Protein AF-A0A7K0SHH9-F1 (afdb_monomer_lite)

Sequence (206 aa):
MVDQPRGNNSPEESSADLGLTAPSGLIGRIKEALPEGTFAVGAGLIVAAITAYLFVIVTLNALSAKEKSGFSAFWALVFVAGVGFFLPIEQEVSRAIAARRAQGLGAGPLVKRAAGLAFGLLVLLLVTITSVELLGNHIISDEFFHGNQGLVWALELSLVGFFCMHLTRGVLSGNGRFRPYGEMMGAEGVFRLAGAIVLAVIGVKV

Secondary structure (DSSP, 8-state):
--PPPP-----------------SSHHHHHHHHSPTTHHHHHHHHHHHHHHHHHHHHHHHHHS-HHHHHHHHHHHHHHHHHHHHHHHHHHHHHHHHHHHHHHTT---HHHHHHHHHHHHHHHHHHHHHHHHHHHHTTTHHHHHHHTT-HHHHHHHHHHHHHHHHHHHHHHHHHHTT-HHHHHHHHHHHHHHHHHHHHHHHHHT---

pLDDT: mean 89.31, std 14.97, range [43.28, 98.75]

Radius of gyration: 27.86 Å; chains: 1; bounding box: 64×62×99 Å

Foldseek 3Di:
DDDDDDDDDDPPPPPPPPPPPPQDDPVRVVVVVDDPLPVLQVLLVVLLVVLVVLLLVLQVVLDDPLQNQLVVLLVVLLCCLLCVLQQVLLVVLLVVLLVCVVVVHDCVVVLVVSLVVLVVVLVVVLCVLVCCCPVVVNCCCVVRVVNPCVSSVVSSVSNVVSSVLSSVNSNCNSNVNSNVNSVSSNVVSVVSSVVSVVCSVVSPPD

Structure (mmCIF, N/CA/C/O backbone):
data_AF-A0A7K0SHH9-F1
#
_entry.id   AF-A0A7K0SHH9-F1
#
loop_
_atom_site.group_PDB
_atom_site.id
_atom_site.type_symbol
_atom_site.label_atom_id
_atom_site.label_alt_id
_atom_site.label_comp_id
_atom_site.label_asym_id
_atom_site.label_entity_id
_atom_site.label_seq_id
_atom_site.pdbx_PDB_ins_code
_atom_site.Cartn_x
_atom_site.Cartn_y
_atom_site.Cartn_z
_atom_site.occupancy
_atom_site.B_iso_or_equiv
_atom_site.auth_seq_id
_atom_site.auth_comp_id
_atom_site.auth_asym_id
_atom_site.auth_atom_id
_atom_site.pdbx_PDB_model_num
ATOM 1 N N . MET A 1 1 ? -44.098 -42.136 74.449 1.00 51.03 1 MET A N 1
ATOM 2 C CA . MET A 1 1 ? -43.921 -43.187 73.430 1.00 51.03 1 MET A CA 1
ATOM 3 C C . MET A 1 1 ? -44.697 -42.749 72.197 1.00 51.03 1 MET A C 1
ATOM 5 O O . MET A 1 1 ? -45.890 -42.991 72.118 1.00 51.03 1 MET A O 1
ATOM 9 N N . VAL A 1 2 ? -44.044 -41.976 71.328 1.00 51.00 2 VAL A N 1
ATOM 10 C CA . VAL A 1 2 ? -44.529 -41.597 69.992 1.00 51.00 2 VAL A CA 1
ATOM 11 C C . VAL A 1 2 ? -43.301 -41.674 69.091 1.00 51.00 2 VAL A C 1
ATOM 13 O O . VAL A 1 2 ? -42.279 -41.057 69.389 1.00 51.00 2 VAL A O 1
ATOM 16 N N . ASP A 1 3 ? -43.397 -42.533 68.089 1.00 51.84 3 ASP A N 1
ATOM 17 C CA . ASP A 1 3 ? -42.345 -42.967 67.175 1.00 51.84 3 ASP A CA 1
ATOM 18 C C . ASP A 1 3 ? -42.221 -41.963 66.011 1.00 51.84 3 ASP A C 1
ATOM 20 O O . ASP A 1 3 ? -43.238 -41.535 65.463 1.00 51.84 3 ASP A O 1
ATOM 24 N N . GLN A 1 4 ? -41.003 -41.546 65.649 1.00 52.16 4 GLN A N 1
ATOM 25 C CA . GLN A 1 4 ? -40.748 -40.714 64.461 1.00 52.16 4 GLN A CA 1
ATOM 26 C C . GLN A 1 4 ? -40.178 -41.590 63.337 1.00 52.16 4 GLN A C 1
ATOM 28 O O . GLN A 1 4 ? -39.151 -42.237 63.557 1.00 52.16 4 GLN A O 1
ATOM 33 N N . PRO A 1 5 ? -40.729 -41.561 62.108 1.00 57.06 5 PRO A N 1
ATOM 34 C CA . PRO A 1 5 ? -40.111 -42.259 60.996 1.00 57.06 5 PRO A CA 1
ATOM 35 C C . PRO A 1 5 ? -38.937 -41.446 60.436 1.00 57.06 5 PRO A C 1
ATOM 37 O O . PRO A 1 5 ? -39.094 -40.330 59.942 1.00 57.06 5 PRO A O 1
ATOM 40 N N . ARG A 1 6 ? -37.742 -42.044 60.490 1.00 57.94 6 ARG A N 1
ATOM 41 C CA . ARG A 1 6 ? -36.573 -41.632 59.704 1.00 57.94 6 ARG A CA 1
ATOM 42 C C . ARG A 1 6 ? -36.748 -42.142 58.274 1.00 57.94 6 ARG A C 1
ATOM 44 O O . ARG A 1 6 ? -36.781 -43.350 58.065 1.00 57.94 6 ARG A O 1
ATOM 51 N N . GLY A 1 7 ? -36.830 -41.234 57.305 1.00 48.97 7 GLY A N 1
ATOM 52 C CA . GLY A 1 7 ? -37.017 -41.575 55.895 1.00 48.97 7 GLY A CA 1
ATOM 53 C C . GLY A 1 7 ? -36.274 -40.634 54.953 1.00 48.97 7 GLY A C 1
ATOM 54 O O . GLY A 1 7 ? -36.846 -39.669 54.476 1.00 48.97 7 GLY A O 1
ATOM 55 N N . ASN A 1 8 ? -35.007 -40.971 54.712 1.00 48.19 8 ASN A N 1
ATOM 56 C CA . ASN A 1 8 ? -34.264 -40.818 53.459 1.00 48.19 8 ASN A CA 1
ATOM 57 C C . ASN A 1 8 ? -34.226 -39.437 52.760 1.00 48.19 8 ASN A C 1
ATOM 59 O O . ASN A 1 8 ? -34.938 -39.203 51.789 1.00 48.19 8 ASN A O 1
ATOM 63 N N . ASN A 1 9 ? -33.277 -38.585 53.161 1.00 48.84 9 ASN A N 1
ATOM 64 C CA . ASN A 1 9 ? -32.774 -37.503 52.310 1.00 48.84 9 ASN A CA 1
ATOM 65 C C . ASN A 1 9 ? -31.606 -38.039 51.467 1.00 48.84 9 ASN A C 1
ATOM 67 O O . ASN A 1 9 ? -30.444 -37.824 51.812 1.00 48.84 9 ASN A O 1
ATOM 71 N N . SER A 1 10 ? -31.892 -38.761 50.386 1.00 54.56 10 SER A N 1
ATOM 72 C CA . SER A 1 10 ? -30.917 -38.886 49.301 1.00 54.56 10 SER A CA 1
ATOM 73 C C . SER A 1 10 ? -30.903 -37.555 48.546 1.00 54.56 10 SER A C 1
ATOM 75 O O . SER A 1 10 ? -31.971 -37.136 48.095 1.00 54.56 10 SER A O 1
ATOM 77 N N . PRO A 1 11 ? -29.760 -36.865 48.399 1.00 46.66 11 P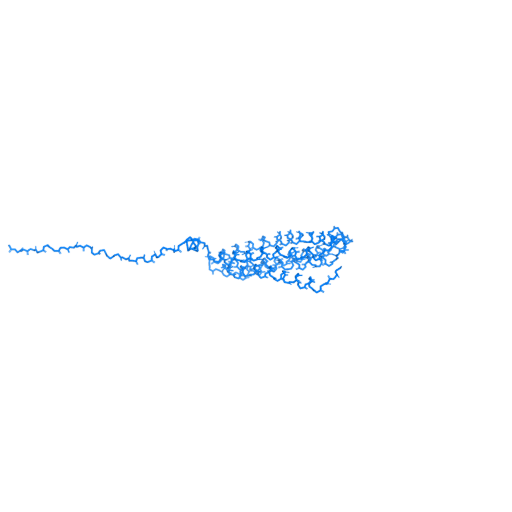RO A N 1
ATOM 78 C CA . PRO A 1 11 ? -29.678 -35.764 47.457 1.00 46.66 11 PRO A CA 1
ATOM 79 C C . PRO A 1 11 ? -29.898 -36.367 46.071 1.00 46.66 11 PRO A C 1
ATOM 81 O O . PRO A 1 11 ? -29.065 -37.135 45.593 1.00 46.66 11 PRO A O 1
ATOM 84 N N . GLU A 1 12 ? -31.036 -36.074 45.446 1.00 52.56 12 GLU A N 1
ATOM 85 C CA . GLU A 1 12 ? -31.129 -36.168 43.997 1.00 52.56 12 GLU A CA 1
ATOM 86 C C . GLU A 1 12 ? -30.027 -35.258 43.453 1.00 52.56 12 GLU A C 1
ATOM 88 O O . GLU A 1 12 ? -30.098 -34.030 43.557 1.00 52.56 12 GLU A O 1
ATOM 93 N N . GLU A 1 13 ? -28.960 -35.872 42.944 1.00 51.47 13 GLU A N 1
ATOM 94 C CA . GLU A 1 13 ? -28.032 -35.231 42.030 1.00 51.47 13 GLU A CA 1
ATOM 95 C C . GLU A 1 13 ? -28.853 -34.751 40.833 1.00 51.47 13 GLU A C 1
ATOM 97 O O . GLU A 1 13 ? -29.020 -35.444 39.829 1.00 51.47 13 GLU A O 1
ATOM 102 N N . SER A 1 14 ? -29.370 -33.528 40.949 1.00 47.88 14 SER A N 1
ATOM 103 C CA . SER A 1 14 ? -29.626 -32.661 39.814 1.00 47.88 14 SER A CA 1
ATOM 104 C C . SER A 1 14 ? -28.269 -32.415 39.169 1.00 47.88 14 SER A C 1
ATOM 106 O O . SER A 1 14 ? -27.570 -31.436 39.441 1.00 47.88 14 SER A O 1
ATOM 108 N N . SER A 1 15 ? -27.854 -33.399 38.375 1.00 47.44 15 SER A N 1
ATOM 109 C CA . SER A 1 15 ? -26.849 -33.262 37.344 1.00 47.44 15 SER A CA 1
ATOM 110 C C . SER A 1 15 ? -27.415 -32.231 36.383 1.00 47.44 15 SER A C 1
ATOM 112 O O . SER A 1 15 ? -28.125 -32.533 35.429 1.00 47.44 15 SER A O 1
ATOM 114 N N . ALA A 1 16 ? -27.155 -30.966 36.712 1.00 48.03 16 ALA A N 1
ATOM 115 C CA . ALA A 1 16 ? -27.180 -29.897 35.751 1.00 48.03 16 ALA A CA 1
ATOM 116 C C . ALA A 1 16 ? -26.273 -30.367 34.619 1.00 48.03 16 ALA A C 1
ATO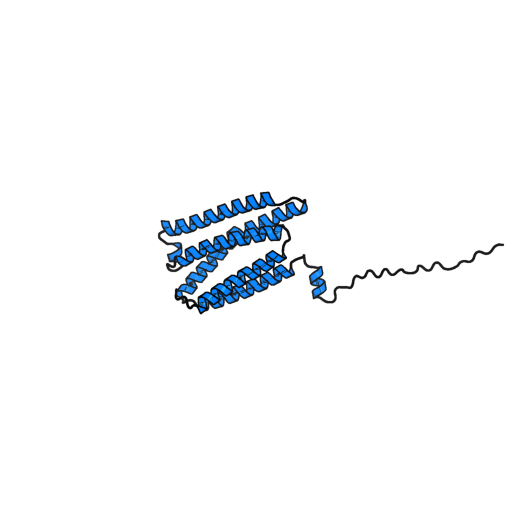M 118 O O . ALA A 1 16 ? -25.046 -30.350 34.741 1.00 48.03 16 ALA A O 1
ATOM 119 N N . ASP A 1 17 ? -26.909 -30.855 33.561 1.00 49.69 17 ASP A N 1
ATOM 120 C CA . ASP A 1 17 ? -26.315 -31.104 32.266 1.00 49.69 17 ASP A CA 1
ATOM 121 C C . ASP A 1 17 ? -25.898 -29.720 31.749 1.00 49.69 17 ASP A C 1
ATOM 123 O O . ASP A 1 17 ? -26.594 -29.039 30.994 1.00 49.69 17 ASP A O 1
ATOM 127 N N . LEU A 1 18 ? -24.794 -29.217 32.310 1.00 49.44 18 LEU A N 1
ATOM 128 C CA . LEU A 1 18 ? -24.059 -28.066 31.832 1.00 49.44 18 LEU A CA 1
ATOM 129 C C . LEU A 1 18 ? -23.545 -28.518 30.480 1.00 49.44 18 LEU A C 1
ATOM 131 O O . LEU A 1 18 ? -22.461 -29.089 30.396 1.00 49.44 18 LEU A O 1
ATOM 135 N N . GLY A 1 19 ? -24.374 -28.315 29.456 1.00 43.28 19 GLY A N 1
ATOM 136 C CA . GLY A 1 19 ? -24.132 -28.631 28.057 1.00 43.28 19 GLY A CA 1
ATOM 137 C C . GLY A 1 19 ? -22.948 -27.862 27.475 1.00 43.28 19 GLY A C 1
ATOM 138 O O . GLY A 1 19 ? -23.074 -27.184 26.461 1.00 43.28 19 GLY A O 1
ATOM 139 N N . LEU A 1 20 ? -21.773 -27.986 28.087 1.00 54.66 20 LEU A N 1
ATOM 140 C CA . LEU A 1 20 ? -20.492 -27.858 27.430 1.00 54.66 20 LEU A CA 1
ATOM 141 C C . LEU A 1 20 ? -20.343 -29.096 26.555 1.00 54.66 20 LEU A C 1
ATOM 143 O O . LEU A 1 20 ? -19.645 -30.054 26.887 1.00 54.66 20 LEU A O 1
ATOM 147 N N . THR A 1 21 ? -21.024 -29.075 25.412 1.00 59.44 21 THR A N 1
ATOM 148 C CA . THR A 1 21 ? -20.641 -29.913 24.286 1.00 59.44 21 THR A CA 1
ATOM 149 C C . THR A 1 21 ? -19.188 -29.572 23.983 1.00 59.44 21 THR A C 1
ATOM 151 O O . THR A 1 21 ? -18.911 -28.526 23.396 1.00 59.44 21 THR A O 1
ATOM 154 N N . ALA A 1 22 ? -18.256 -30.399 24.461 1.00 61.81 22 ALA A N 1
ATOM 155 C CA . ALA A 1 22 ? -16.841 -30.224 24.188 1.00 61.81 22 ALA A CA 1
ATOM 156 C C . ALA A 1 22 ? -16.679 -30.074 22.667 1.00 61.81 22 ALA A C 1
ATOM 158 O O . ALA A 1 22 ? -17.216 -30.916 21.936 1.00 61.81 22 ALA A O 1
ATOM 159 N N . PRO A 1 23 ? -16.010 -29.017 22.172 1.00 57.12 23 PRO A N 1
ATOM 160 C CA . PRO A 1 23 ? -15.894 -28.766 20.744 1.00 57.12 23 PRO A CA 1
ATOM 161 C C . PRO A 1 23 ? -15.404 -30.028 20.039 1.00 57.12 23 PRO A C 1
ATOM 163 O O . PRO A 1 23 ? -14.312 -30.542 20.308 1.00 57.12 23 PRO A O 1
ATOM 166 N N . SER A 1 24 ? -16.249 -30.551 19.155 1.00 69.00 24 SER A N 1
ATOM 167 C CA . SER A 1 24 ? -15.991 -31.767 18.403 1.00 69.00 24 SER A CA 1
ATOM 168 C C . SER A 1 24 ? -14.834 -31.521 17.428 1.00 69.00 24 SER A C 1
ATOM 170 O O . SER A 1 24 ? -14.984 -30.976 16.336 1.00 69.00 24 SER A O 1
ATOM 172 N N . GLY A 1 25 ? -13.632 -31.908 17.860 1.00 77.75 25 GLY A N 1
ATOM 173 C CA . GLY A 1 25 ? -12.412 -31.913 17.056 1.00 77.75 25 GLY A CA 1
ATOM 174 C C . GLY A 1 25 ? -11.484 -30.709 17.253 1.00 77.75 25 GLY A C 1
ATOM 175 O O . GLY A 1 25 ? -11.850 -29.651 17.765 1.00 77.75 25 GLY A O 1
ATOM 176 N N . LEU A 1 26 ? -10.237 -30.882 16.800 1.00 81.12 26 LEU A N 1
ATOM 177 C CA . LEU A 1 26 ? -9.154 -29.893 16.886 1.00 81.12 26 LEU A CA 1
ATOM 178 C C . LEU A 1 26 ? -9.561 -28.512 16.336 1.00 81.12 26 LEU A C 1
ATOM 180 O O . LEU A 1 26 ? -9.213 -27.488 16.913 1.00 81.12 26 LEU A O 1
ATOM 184 N N . ILE A 1 27 ? -10.350 -28.484 15.257 1.00 77.94 27 ILE A N 1
ATOM 185 C CA . ILE A 1 27 ? -10.820 -27.250 14.610 1.00 77.94 27 ILE A CA 1
ATOM 186 C C . ILE A 1 27 ? -11.775 -26.460 15.517 1.00 77.94 27 ILE A C 1
ATOM 188 O O . ILE A 1 27 ? -11.688 -25.234 15.554 1.00 77.94 27 ILE A O 1
ATOM 192 N N . GLY A 1 28 ? -12.660 -27.132 16.261 1.00 78.69 28 GLY A N 1
ATOM 193 C CA . GLY A 1 28 ? -13.570 -26.471 17.202 1.00 78.69 28 GLY A CA 1
ATOM 194 C C . GLY A 1 28 ? -12.808 -25.815 18.355 1.00 78.69 28 GLY A C 1
ATOM 195 O O . GLY A 1 28 ? -13.022 -24.645 18.650 1.00 78.69 28 GLY A O 1
ATOM 196 N N . ARG A 1 29 ? -11.813 -26.523 18.904 1.00 81.81 29 ARG A N 1
ATOM 197 C CA . ARG A 1 29 ? -10.933 -25.997 19.963 1.00 81.81 29 ARG A CA 1
ATOM 198 C C . ARG A 1 29 ? -10.122 -24.784 19.509 1.00 81.81 29 ARG A C 1
ATOM 200 O O . ARG A 1 29 ? -9.964 -23.835 20.265 1.00 81.81 29 ARG A O 1
ATOM 207 N N . ILE A 1 30 ? -9.623 -24.795 18.271 1.00 82.88 30 ILE A N 1
ATOM 208 C CA . ILE A 1 30 ? -8.898 -23.650 17.698 1.00 82.88 30 ILE A CA 1
ATOM 209 C C . ILE A 1 30 ? -9.843 -22.459 17.492 1.00 82.88 30 ILE A C 1
ATOM 211 O O . ILE A 1 30 ? -9.446 -21.322 17.731 1.00 82.88 30 ILE A O 1
ATOM 215 N N . LYS A 1 31 ? -11.092 -22.698 17.072 1.00 81.12 31 LYS A N 1
ATOM 216 C CA . LYS A 1 31 ? -12.085 -21.629 16.902 1.00 81.12 31 LYS A CA 1
ATOM 217 C C . LYS A 1 31 ? -12.431 -20.923 18.207 1.00 81.12 31 LYS A C 1
ATOM 219 O O . LYS A 1 31 ? -12.551 -19.706 18.192 1.00 81.12 31 LYS A O 1
ATOM 224 N N . GLU A 1 32 ? -12.551 -21.664 19.301 1.00 83.62 32 GLU A N 1
ATOM 225 C CA . GLU A 1 32 ? -12.810 -21.097 20.631 1.00 83.62 32 GLU A CA 1
ATOM 226 C C . GLU A 1 32 ? -11.583 -20.394 21.231 1.00 83.62 32 GLU A C 1
ATOM 228 O O . GLU A 1 32 ? -11.729 -19.439 21.987 1.00 83.62 32 GLU A O 1
ATOM 233 N N . ALA A 1 33 ? -10.370 -20.838 20.887 1.00 86.12 33 ALA A N 1
ATOM 234 C CA . ALA A 1 33 ? -9.130 -20.269 21.415 1.00 86.12 33 ALA A CA 1
ATOM 235 C C . ALA A 1 33 ? -8.681 -18.972 20.716 1.00 86.12 33 ALA A C 1
ATOM 237 O O . ALA A 1 33 ? -7.834 -18.253 21.250 1.00 86.12 33 ALA A O 1
ATOM 238 N N . LEU A 1 34 ? -9.187 -18.686 19.512 1.00 87.44 34 LEU A N 1
ATOM 239 C CA . LEU A 1 34 ? -8.747 -17.547 18.708 1.00 87.44 34 LEU A CA 1
ATOM 240 C C . LEU A 1 34 ? -9.695 -16.347 18.830 1.00 87.44 34 LEU A C 1
ATOM 242 O O . LEU A 1 34 ? -10.912 -16.528 18.871 1.00 87.44 34 LEU A O 1
ATOM 246 N N . PRO A 1 35 ? -9.160 -15.110 18.814 1.00 86.44 35 PRO A N 1
ATOM 247 C CA . PRO A 1 35 ? -9.982 -13.910 18.760 1.00 86.44 35 PRO A CA 1
ATOM 248 C C . PRO A 1 35 ? -10.942 -13.892 17.565 1.00 86.44 35 PRO A C 1
ATOM 250 O O . PRO A 1 35 ? -10.668 -14.433 16.487 1.00 86.44 35 PRO A O 1
ATOM 253 N N . GLU A 1 36 ? -12.060 -13.186 17.730 1.00 85.00 36 GLU A N 1
ATOM 254 C CA . GLU A 1 36 ? -13.008 -12.987 16.640 1.00 85.00 36 GLU A CA 1
ATOM 255 C C . GLU A 1 36 ? -12.336 -12.350 15.417 1.00 85.00 36 GLU A C 1
ATOM 257 O O . GLU A 1 36 ? -11.599 -11.366 15.500 1.00 85.00 36 GLU A O 1
ATOM 262 N N . GLY A 1 37 ? -12.614 -12.923 14.246 1.00 87.19 37 GLY A N 1
ATOM 263 C CA . GLY A 1 37 ? -12.088 -12.443 12.974 1.00 87.19 37 GLY A CA 1
ATOM 264 C C . GLY A 1 37 ? -10.708 -12.976 12.587 1.00 87.19 37 GLY A C 1
ATOM 265 O O . GLY A 1 37 ? -10.317 -12.759 11.441 1.00 87.19 37 GLY A O 1
ATOM 266 N N . THR A 1 38 ? -10.010 -13.744 13.437 1.00 91.50 38 THR A N 1
ATOM 267 C CA . THR A 1 38 ? -8.717 -14.357 13.072 1.00 91.50 38 THR A CA 1
ATOM 268 C C . THR A 1 38 ? -8.807 -15.188 11.792 1.00 91.50 38 THR A C 1
ATOM 270 O O . THR A 1 38 ? -7.952 -15.056 10.922 1.00 91.50 38 THR A O 1
ATOM 273 N N . PHE A 1 39 ? -9.864 -15.987 11.614 1.00 91.62 39 PHE A N 1
ATOM 274 C CA . PHE A 1 39 ? -10.048 -16.767 10.384 1.00 91.62 39 PHE A CA 1
ATOM 275 C C . PHE A 1 39 ? -10.289 -15.897 9.151 1.00 91.62 39 PHE A C 1
ATOM 277 O O . PHE A 1 39 ? -9.795 -16.226 8.078 1.00 91.62 39 PHE A O 1
ATOM 284 N N . ALA A 1 40 ? -11.018 -14.786 9.290 1.00 91.88 40 ALA A N 1
ATOM 285 C CA . ALA A 1 40 ? -11.264 -13.875 8.174 1.00 91.88 40 ALA A CA 1
ATOM 286 C C . ALA A 1 40 ? -9.967 -13.176 7.740 1.00 91.88 40 ALA A C 1
ATOM 288 O O . ALA A 1 40 ? -9.664 -13.119 6.550 1.00 91.88 40 ALA A O 1
ATOM 289 N N . VAL A 1 41 ? -9.167 -12.714 8.705 1.00 94.62 41 VAL A N 1
ATOM 290 C CA . VAL A 1 41 ? -7.842 -12.135 8.441 1.00 94.62 41 VAL A CA 1
ATOM 291 C C . VAL A 1 41 ? -6.902 -13.183 7.847 1.00 94.62 41 VAL A C 1
ATOM 293 O O . VAL A 1 41 ? -6.236 -12.904 6.857 1.00 94.62 41 VAL A O 1
ATOM 296 N N . GLY A 1 42 ? -6.885 -14.400 8.396 1.00 94.75 42 GLY A N 1
ATOM 297 C CA . GLY A 1 42 ? -6.062 -15.504 7.900 1.00 94.75 42 GLY A CA 1
ATOM 298 C C . GLY A 1 42 ? -6.410 -15.909 6.467 1.00 94.75 42 GLY A C 1
ATOM 299 O O . GLY A 1 42 ? -5.516 -16.050 5.639 1.00 94.75 42 GLY A O 1
ATOM 300 N N . ALA A 1 43 ? -7.700 -16.027 6.142 1.00 95.12 43 ALA A N 1
ATOM 301 C CA . ALA A 1 43 ? -8.150 -16.297 4.779 1.00 95.12 43 ALA A CA 1
ATOM 302 C C . ALA A 1 43 ? -7.746 -15.167 3.819 1.00 95.12 43 ALA A C 1
ATOM 304 O O . ALA A 1 43 ? -7.181 -15.437 2.760 1.00 95.12 43 ALA A O 1
ATOM 305 N N . GLY A 1 44 ? -7.963 -13.908 4.217 1.00 96.06 44 GLY A N 1
ATOM 306 C CA . GLY A 1 44 ? -7.527 -12.738 3.453 1.00 96.06 44 GLY A CA 1
ATOM 307 C C . GLY A 1 44 ? -6.020 -12.723 3.199 1.00 96.06 44 GLY A C 1
ATOM 308 O O . GLY A 1 44 ? -5.587 -12.472 2.078 1.00 96.06 44 GLY A O 1
ATOM 309 N N . LEU A 1 45 ? -5.220 -13.067 4.211 1.00 96.56 45 LEU A N 1
ATOM 310 C CA . LEU A 1 45 ? -3.765 -13.172 4.110 1.00 96.56 45 LEU A CA 1
ATOM 311 C C . LEU A 1 45 ? -3.323 -14.283 3.150 1.00 96.56 45 LEU A C 1
ATOM 313 O O . LEU A 1 45 ? -2.423 -14.057 2.345 1.00 96.56 45 LEU A O 1
ATOM 317 N N . ILE A 1 46 ? -3.952 -15.461 3.200 1.00 97.94 46 ILE A N 1
ATOM 318 C CA . ILE A 1 46 ? -3.656 -16.565 2.273 1.00 97.94 46 ILE A CA 1
ATOM 319 C C . ILE A 1 46 ? -3.953 -16.140 0.833 1.00 97.94 46 ILE A C 1
ATOM 321 O O . ILE A 1 46 ? -3.114 -16.328 -0.048 1.00 97.94 46 ILE A O 1
ATOM 325 N N . VAL A 1 47 ? -5.116 -15.525 0.593 1.00 97.88 47 VAL A N 1
ATOM 326 C CA . VAL A 1 47 ? -5.481 -15.011 -0.735 1.00 97.88 47 VAL A CA 1
ATOM 327 C C . VAL A 1 47 ? -4.478 -13.954 -1.195 1.00 97.88 47 VAL A C 1
ATOM 329 O O . VAL A 1 47 ? -3.988 -14.038 -2.320 1.00 97.88 47 VAL A O 1
ATOM 332 N N . ALA A 1 48 ? -4.116 -13.003 -0.331 1.00 96.06 48 ALA A N 1
ATOM 333 C CA . ALA A 1 48 ? -3.126 -11.974 -0.638 1.00 96.06 48 ALA A CA 1
ATOM 334 C C . ALA A 1 48 ? -1.756 -12.579 -0.997 1.00 96.06 48 ALA A C 1
ATOM 336 O O . ALA A 1 48 ? -1.135 -12.164 -1.971 1.00 96.06 48 ALA A O 1
ATOM 337 N N . ALA A 1 49 ? -1.301 -13.599 -0.265 1.00 96.88 49 ALA A N 1
ATOM 338 C CA . ALA A 1 49 ? -0.030 -14.269 -0.534 1.00 96.88 49 ALA A CA 1
ATOM 339 C C . ALA A 1 49 ? -0.037 -15.014 -1.880 1.00 96.88 49 ALA A C 1
ATOM 341 O O . ALA A 1 49 ? 0.882 -14.847 -2.684 1.00 96.88 49 ALA A O 1
ATOM 342 N N . ILE A 1 50 ? -1.087 -15.799 -2.151 1.00 98.31 50 ILE A N 1
ATOM 343 C CA . ILE A 1 50 ? -1.235 -16.536 -3.416 1.00 98.31 50 ILE A CA 1
ATOM 344 C C . ILE A 1 50 ? -1.293 -15.561 -4.593 1.00 98.31 50 ILE A C 1
ATOM 346 O O . ILE A 1 50 ? -0.577 -15.727 -5.580 1.00 98.31 50 ILE A O 1
ATOM 350 N N . THR A 1 51 ? -2.125 -14.526 -4.490 1.00 98.12 51 THR A N 1
ATOM 351 C CA . THR A 1 51 ? -2.297 -13.547 -5.569 1.00 98.12 51 THR A CA 1
ATOM 352 C C . THR A 1 51 ? -1.041 -12.718 -5.803 1.00 98.12 51 THR A C 1
ATOM 354 O O . THR A 1 51 ? -0.691 -12.503 -6.958 1.00 98.12 51 THR A O 1
ATOM 357 N N . ALA A 1 52 ? -0.306 -12.327 -4.756 1.00 95.94 52 ALA A N 1
ATOM 358 C CA . ALA A 1 52 ? 0.982 -11.652 -4.901 1.00 95.94 52 ALA A CA 1
ATOM 359 C C . ALA A 1 52 ? 2.018 -12.535 -5.618 1.00 95.94 52 ALA A C 1
ATOM 361 O O . ALA A 1 52 ? 2.708 -12.061 -6.520 1.00 95.94 52 ALA A O 1
ATOM 362 N N . TYR A 1 53 ? 2.096 -13.823 -5.266 1.00 96.50 53 TYR A N 1
ATOM 363 C CA . TYR A 1 53 ? 2.997 -14.770 -5.925 1.00 96.50 53 TYR A CA 1
ATOM 364 C C . TYR A 1 53 ? 2.661 -14.937 -7.414 1.00 96.50 53 TYR A C 1
ATOM 366 O O . TYR A 1 53 ? 3.529 -14.786 -8.275 1.00 96.50 53 TYR A O 1
ATOM 374 N N . LEU A 1 54 ? 1.385 -15.173 -7.729 1.00 97.81 54 LEU A N 1
ATOM 375 C CA . LEU A 1 54 ? 0.919 -15.292 -9.112 1.00 97.81 54 LEU A CA 1
ATOM 376 C C . LEU A 1 54 ? 1.102 -13.988 -9.894 1.00 97.81 54 LEU A C 1
ATOM 378 O O . LEU A 1 54 ? 1.475 -14.033 -11.062 1.00 97.81 54 LEU A O 1
ATOM 382 N N . PHE A 1 55 ? 0.892 -12.833 -9.261 1.00 96.62 55 PHE A N 1
ATOM 383 C CA . PHE A 1 55 ? 1.092 -11.528 -9.887 1.00 96.62 55 PHE A CA 1
ATOM 384 C C . PHE A 1 55 ? 2.542 -11.354 -10.337 1.00 96.62 55 PHE A C 1
ATOM 386 O O . PHE A 1 55 ? 2.782 -10.948 -11.474 1.00 96.62 55 PHE A O 1
ATOM 393 N N . VAL A 1 56 ? 3.508 -11.708 -9.4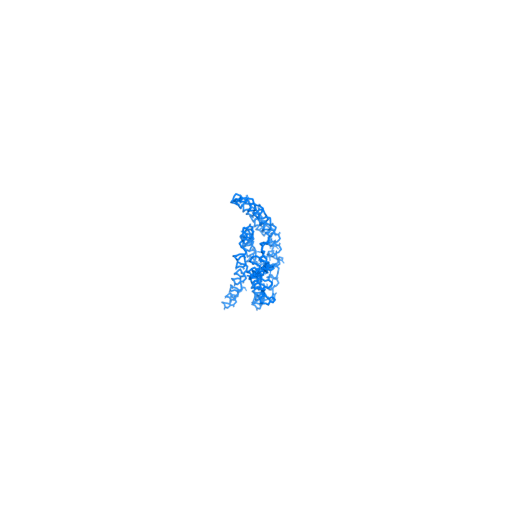83 1.00 95.12 56 VAL A N 1
ATOM 394 C CA . VAL A 1 56 ? 4.932 -11.653 -9.838 1.00 95.12 56 VAL A CA 1
ATOM 395 C C . VAL A 1 56 ? 5.237 -12.612 -10.989 1.00 95.12 56 VAL A C 1
ATOM 397 O O . VAL A 1 56 ? 5.910 -12.213 -11.934 1.00 95.12 56 VAL A O 1
ATOM 400 N N . ILE A 1 57 ? 4.701 -13.838 -10.973 1.00 95.50 57 ILE A N 1
ATOM 401 C CA . ILE A 1 57 ? 4.874 -14.794 -12.080 1.00 95.50 57 ILE A CA 1
ATOM 402 C C . ILE A 1 57 ? 4.337 -14.224 -13.394 1.00 95.50 57 ILE A C 1
ATOM 404 O O . ILE A 1 57 ? 5.054 -14.226 -14.393 1.00 95.50 57 ILE A O 1
ATOM 408 N N . VAL A 1 58 ? 3.089 -13.754 -13.411 1.00 95.19 58 VAL A N 1
ATOM 409 C CA . VAL A 1 58 ? 2.448 -13.215 -14.620 1.00 95.19 58 VAL A CA 1
ATOM 410 C C . VAL A 1 58 ? 3.237 -12.017 -15.141 1.00 95.19 58 VAL A C 1
ATOM 412 O O . VAL A 1 58 ? 3.586 -11.977 -16.318 1.00 95.19 58 VAL A O 1
ATOM 415 N N . THR A 1 59 ? 3.587 -11.088 -14.251 1.00 93.88 59 THR A N 1
ATOM 416 C CA . THR A 1 59 ? 4.314 -9.865 -14.603 1.00 93.88 59 THR A CA 1
ATOM 417 C C . THR A 1 59 ? 5.695 -10.189 -15.161 1.00 93.88 59 THR A C 1
ATOM 419 O O . THR A 1 59 ? 6.026 -9.775 -16.265 1.00 93.88 59 THR A O 1
ATOM 422 N N . LEU A 1 60 ? 6.502 -10.990 -14.459 1.00 92.69 60 LEU A N 1
ATOM 423 C CA . LEU A 1 60 ? 7.847 -11.313 -14.932 1.00 92.69 60 LEU A CA 1
ATOM 424 C C . LEU A 1 60 ? 7.820 -12.137 -16.227 1.00 92.69 60 LEU A C 1
ATOM 426 O O . LEU A 1 60 ? 8.710 -11.970 -17.047 1.00 92.69 60 LEU A O 1
ATOM 430 N N . ASN A 1 61 ? 6.828 -12.993 -16.474 1.00 93.25 61 ASN A N 1
ATOM 431 C CA . ASN A 1 61 ? 6.748 -13.696 -17.762 1.00 93.25 61 ASN A CA 1
ATOM 432 C C . ASN A 1 61 ? 6.360 -12.779 -18.931 1.00 93.25 61 ASN A C 1
ATOM 434 O O . ASN A 1 61 ? 6.745 -13.062 -20.063 1.00 93.25 61 ASN A O 1
ATOM 438 N N . ALA A 1 62 ? 5.640 -11.687 -18.667 1.00 91.00 62 ALA A N 1
ATOM 439 C CA . ALA A 1 62 ? 5.238 -10.721 -19.686 1.00 91.00 62 ALA A CA 1
ATOM 440 C C . ALA A 1 62 ? 6.344 -9.711 -20.055 1.00 91.00 62 ALA A C 1
ATOM 442 O O . ALA A 1 62 ? 6.275 -9.102 -21.118 1.00 91.00 62 ALA A O 1
ATOM 443 N N . LEU A 1 63 ? 7.357 -9.535 -19.199 1.00 91.81 63 LEU A N 1
ATOM 444 C CA . LEU A 1 63 ? 8.379 -8.492 -19.335 1.00 91.81 63 LEU A CA 1
ATOM 445 C C . LEU A 1 63 ? 9.698 -8.991 -19.959 1.00 91.81 63 LEU A C 1
ATOM 447 O O . LEU A 1 63 ? 10.162 -10.112 -19.713 1.00 91.81 63 LEU A O 1
ATOM 451 N N . SER A 1 64 ? 10.369 -8.114 -20.709 1.00 92.56 64 SER A N 1
ATOM 452 C CA . SER A 1 64 ? 11.749 -8.304 -21.172 1.00 92.56 64 SER A CA 1
ATOM 453 C C . SER A 1 64 ? 12.757 -8.262 -20.013 1.00 92.56 64 SER A C 1
ATOM 455 O O . SER A 1 64 ? 12.448 -7.847 -18.897 1.00 92.56 64 SER A O 1
ATOM 457 N N . ALA A 1 65 ? 14.005 -8.680 -20.257 1.00 91.50 65 ALA A N 1
ATOM 458 C CA . ALA A 1 65 ? 15.055 -8.679 -19.229 1.00 91.50 65 ALA A CA 1
ATOM 459 C C . ALA A 1 65 ? 15.291 -7.290 -18.603 1.00 91.50 65 ALA A C 1
ATOM 461 O O . ALA A 1 65 ? 15.445 -7.186 -17.387 1.00 91.50 65 ALA A O 1
ATOM 462 N N . LYS A 1 66 ? 15.261 -6.231 -19.423 1.00 91.94 66 LYS A N 1
ATOM 463 C CA . LYS A 1 66 ? 15.412 -4.841 -18.974 1.00 91.94 66 LYS A CA 1
ATOM 464 C C . LYS A 1 66 ? 14.252 -4.429 -18.064 1.00 91.94 66 LYS A C 1
ATOM 466 O O . LYS A 1 66 ? 14.461 -3.908 -16.973 1.00 91.94 66 LYS A O 1
ATOM 471 N N . GLU A 1 67 ? 13.023 -4.709 -18.482 1.00 93.19 67 GLU A N 1
ATOM 472 C CA . GLU A 1 67 ? 11.826 -4.320 -17.732 1.00 93.19 67 GLU A CA 1
ATOM 473 C C . GLU A 1 67 ? 11.673 -5.096 -16.423 1.00 93.19 67 GLU A C 1
ATOM 475 O O . GLU A 1 67 ? 11.231 -4.527 -15.432 1.00 93.19 67 GLU A O 1
ATOM 480 N N . LYS A 1 68 ? 12.091 -6.367 -16.377 1.00 95.00 68 LYS A N 1
ATOM 481 C CA . LYS A 1 68 ? 12.115 -7.167 -15.140 1.00 95.00 68 LYS A CA 1
ATOM 482 C C . LYS A 1 68 ? 12.944 -6.508 -14.040 1.00 95.00 68 LYS A C 1
ATOM 484 O O . LYS A 1 68 ? 12.522 -6.504 -12.883 1.00 95.00 68 LYS A O 1
ATOM 489 N N . SER A 1 69 ? 14.111 -5.967 -14.393 1.00 95.12 69 SER A N 1
ATOM 490 C CA . SER A 1 69 ? 14.984 -5.254 -13.454 1.00 95.12 69 SER A CA 1
ATOM 491 C C . SER A 1 69 ? 14.307 -3.981 -12.941 1.00 95.12 69 SER A C 1
ATOM 493 O O . SER A 1 69 ? 14.141 -3.826 -11.731 1.00 95.12 69 SER A O 1
ATOM 495 N N . GLY A 1 70 ? 13.804 -3.137 -13.852 1.00 96.00 70 GLY A N 1
ATOM 496 C CA . GLY A 1 70 ? 13.082 -1.913 -13.485 1.00 96.00 70 GLY A CA 1
ATOM 497 C C . GLY A 1 70 ? 11.840 -2.181 -12.628 1.00 96.00 70 GLY A C 1
ATOM 498 O O . GLY A 1 70 ? 11.631 -1.528 -11.608 1.00 96.00 70 GLY A O 1
ATOM 499 N N . PHE A 1 71 ? 11.053 -3.202 -12.974 1.00 95.62 71 PHE A N 1
ATOM 500 C CA . PHE A 1 71 ? 9.907 -3.641 -12.180 1.00 95.62 71 PHE A CA 1
ATOM 501 C C . PHE A 1 71 ? 10.323 -4.139 -10.788 1.00 95.62 71 PHE A C 1
ATOM 503 O O . PHE A 1 71 ? 9.651 -3.834 -9.807 1.00 95.62 71 PHE A O 1
ATOM 510 N N . SER A 1 72 ? 11.433 -4.875 -10.671 1.00 95.31 72 SER A N 1
ATOM 511 C CA . SER A 1 72 ? 11.922 -5.363 -9.373 1.00 95.31 72 SER A CA 1
ATOM 512 C C . SER A 1 72 ? 12.357 -4.212 -8.462 1.00 95.31 72 SER A C 1
ATOM 514 O O . SER A 1 72 ? 12.030 -4.216 -7.274 1.00 95.31 72 SER A O 1
ATOM 516 N N . ALA A 1 73 ? 13.032 -3.201 -9.021 1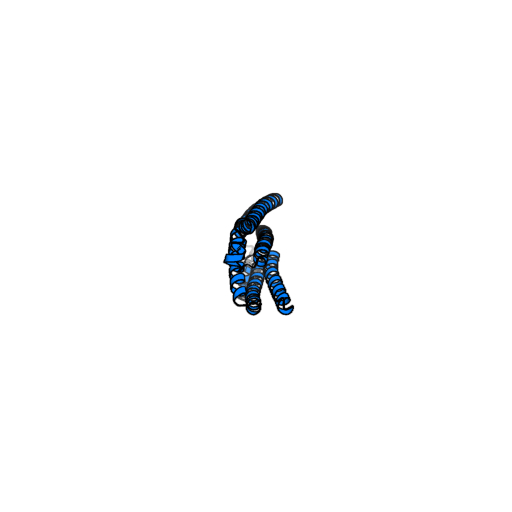.00 96.75 73 ALA A N 1
ATOM 517 C CA . ALA A 1 73 ? 13.371 -1.973 -8.307 1.00 96.75 73 ALA A CA 1
ATOM 518 C C . ALA A 1 73 ? 12.111 -1.205 -7.880 1.00 96.75 73 ALA A C 1
ATOM 520 O O . ALA A 1 73 ? 11.985 -0.826 -6.717 1.00 96.75 73 ALA A O 1
ATOM 521 N N . PHE A 1 74 ? 11.143 -1.046 -8.788 1.00 97.19 74 PHE A N 1
ATOM 522 C CA . PHE A 1 74 ? 9.849 -0.419 -8.505 1.00 97.19 74 PHE A CA 1
ATOM 523 C C . PHE A 1 74 ? 9.127 -1.132 -7.360 1.00 97.19 74 PHE A C 1
ATOM 525 O O . PHE A 1 74 ? 8.714 -0.499 -6.391 1.00 97.19 74 PHE A O 1
ATOM 532 N N . TRP A 1 75 ? 9.027 -2.458 -7.434 1.00 95.88 75 TRP A N 1
ATOM 533 C CA . TRP A 1 75 ? 8.368 -3.275 -6.424 1.00 95.88 75 TRP A CA 1
ATOM 534 C C . TRP A 1 75 ? 9.032 -3.110 -5.057 1.00 95.88 75 TRP A C 1
ATOM 536 O O . TRP A 1 75 ? 8.350 -2.865 -4.063 1.00 95.88 75 TRP A O 1
ATOM 546 N N . ALA A 1 76 ? 10.364 -3.175 -5.007 1.00 96.44 76 ALA A N 1
ATOM 547 C CA . ALA A 1 76 ? 11.114 -2.949 -3.780 1.00 96.44 76 ALA A CA 1
ATOM 548 C C . ALA A 1 76 ? 10.853 -1.548 -3.201 1.00 96.44 76 ALA A C 1
ATOM 550 O O . ALA A 1 76 ? 10.541 -1.430 -2.016 1.00 96.44 76 ALA A O 1
ATOM 551 N N . LEU A 1 77 ? 10.911 -0.500 -4.030 1.00 96.75 77 LEU A N 1
ATOM 552 C CA . LEU A 1 77 ? 10.668 0.882 -3.608 1.00 96.75 77 LEU A CA 1
ATOM 553 C C . LEU A 1 77 ? 9.243 1.089 -3.084 1.00 96.75 77 LEU A C 1
ATOM 555 O O . LEU A 1 77 ? 9.074 1.704 -2.032 1.00 96.75 77 LEU A O 1
ATOM 559 N N . VAL A 1 78 ? 8.229 0.531 -3.754 1.00 96.38 78 VAL A N 1
ATOM 560 C CA . VAL A 1 78 ? 6.833 0.588 -3.293 1.00 96.38 78 VAL A CA 1
ATOM 561 C C . VAL A 1 78 ? 6.687 -0.046 -1.915 1.00 96.38 78 VAL A C 1
ATOM 563 O O . VAL A 1 78 ? 6.033 0.535 -1.057 1.00 96.38 78 VAL A O 1
ATOM 566 N N . PHE A 1 79 ? 7.294 -1.208 -1.661 1.00 94.25 79 PHE A N 1
ATOM 567 C CA . PHE A 1 79 ? 7.194 -1.842 -0.345 1.00 94.25 79 PHE A CA 1
ATOM 568 C C . PHE A 1 79 ? 7.986 -1.091 0.724 1.00 94.25 79 PHE A C 1
ATOM 570 O O . PHE A 1 79 ? 7.466 -0.888 1.818 1.00 94.25 79 PHE A O 1
ATOM 577 N N . VAL A 1 80 ? 9.202 -0.635 0.419 1.00 96.38 80 VAL A N 1
ATOM 578 C CA . VAL A 1 80 ? 10.020 0.138 1.364 1.00 96.38 80 VAL A CA 1
ATOM 579 C C . VAL A 1 80 ? 9.314 1.433 1.754 1.00 96.38 80 VAL A C 1
ATOM 581 O O . VAL A 1 80 ? 9.144 1.694 2.941 1.00 96.38 80 VAL A O 1
ATOM 584 N N . ALA A 1 81 ? 8.860 2.224 0.783 1.00 95.88 81 ALA A N 1
ATOM 585 C CA . ALA A 1 81 ? 8.197 3.491 1.063 1.00 95.88 81 ALA A CA 1
ATOM 586 C C . ALA A 1 81 ? 6.761 3.275 1.567 1.00 95.88 81 ALA A C 1
ATOM 588 O O . ALA A 1 81 ? 6.386 3.773 2.626 1.00 95.88 81 ALA A O 1
ATOM 589 N N . GLY A 1 82 ? 5.960 2.487 0.853 1.00 96.06 82 GLY A N 1
ATOM 590 C CA . GLY A 1 82 ? 4.564 2.226 1.186 1.00 96.06 82 GLY A CA 1
ATOM 591 C C . GLY A 1 82 ? 4.400 1.584 2.563 1.00 96.06 82 GLY A C 1
ATOM 592 O O . GLY A 1 82 ? 3.740 2.147 3.436 1.00 96.06 82 GLY A O 1
ATOM 593 N N . VAL A 1 83 ? 5.028 0.430 2.806 1.00 95.62 83 VAL A N 1
ATOM 594 C CA . VAL A 1 83 ? 4.944 -0.216 4.127 1.00 95.62 83 VAL A CA 1
ATOM 595 C C . VAL A 1 83 ? 5.710 0.597 5.165 1.00 95.62 83 VAL A C 1
ATOM 597 O O . VAL A 1 83 ? 5.186 0.816 6.256 1.00 95.62 83 VAL A O 1
ATOM 600 N N . GLY A 1 84 ? 6.915 1.074 4.840 1.00 97.00 84 GLY A N 1
ATOM 601 C CA . GLY A 1 84 ? 7.778 1.768 5.798 1.00 97.00 84 GLY A CA 1
ATOM 602 C C . GLY A 1 84 ? 7.143 3.021 6.398 1.00 97.00 84 GLY A C 1
ATOM 603 O O . GLY A 1 84 ? 7.238 3.227 7.606 1.00 97.00 84 GLY A O 1
ATOM 604 N N . PHE A 1 85 ? 6.441 3.824 5.594 1.00 97.00 85 PHE A N 1
ATOM 605 C CA . PHE A 1 85 ? 5.803 5.050 6.077 1.00 97.00 85 PHE A CA 1
ATOM 606 C C . PHE A 1 85 ? 4.386 4.836 6.615 1.00 97.00 85 PHE A C 1
ATOM 608 O O . PHE A 1 85 ? 4.011 5.470 7.603 1.00 97.00 85 PHE A O 1
ATOM 615 N N . PHE A 1 86 ? 3.586 3.957 6.002 1.00 98.06 86 PHE A N 1
ATOM 616 C CA . PHE A 1 86 ? 2.156 3.881 6.319 1.00 98.06 86 PHE A CA 1
ATOM 617 C C . PHE A 1 86 ? 1.778 2.760 7.297 1.00 98.06 86 PHE A C 1
ATOM 619 O O . PHE A 1 86 ? 0.762 2.887 7.985 1.00 98.06 86 PHE A O 1
ATOM 626 N N . LEU A 1 87 ? 2.594 1.712 7.461 1.00 97.44 87 LEU A N 1
ATOM 627 C CA . LEU A 1 87 ? 2.332 0.684 8.475 1.00 97.44 87 LEU A CA 1
ATOM 628 C C . LEU A 1 87 ? 2.395 1.226 9.919 1.00 97.44 87 LEU A C 1
ATOM 630 O O . LEU A 1 87 ? 1.504 0.887 10.701 1.00 97.44 87 LEU A O 1
ATOM 634 N N . PRO A 1 88 ? 3.357 2.091 10.305 1.00 97.50 88 PRO A N 1
ATOM 635 C CA . PRO A 1 88 ? 3.352 2.697 11.639 1.00 97.50 88 PRO A CA 1
ATOM 636 C C . PRO A 1 88 ? 2.077 3.505 11.917 1.00 97.50 88 PRO A C 1
ATOM 638 O O . PRO A 1 88 ? 1.549 3.482 13.028 1.00 97.50 88 PRO A O 1
ATOM 641 N N . ILE A 1 89 ? 1.539 4.173 10.890 1.00 97.25 89 ILE A N 1
ATOM 642 C CA . ILE A 1 89 ? 0.280 4.922 10.980 1.00 97.25 89 ILE A CA 1
ATOM 643 C C . ILE A 1 89 ? -0.891 3.963 11.207 1.00 97.25 89 ILE A C 1
ATOM 645 O O . ILE A 1 89 ? -1.699 4.204 12.101 1.00 97.25 89 ILE A O 1
ATOM 649 N N . GLU A 1 90 ? -0.971 2.861 10.451 1.00 98.06 90 GLU A N 1
ATOM 650 C CA . GLU A 1 90 ? -1.969 1.804 10.680 1.00 98.06 90 GLU A CA 1
ATOM 651 C C . GLU A 1 90 ? -1.935 1.319 12.137 1.00 98.06 90 GLU A C 1
ATOM 653 O O . GLU A 1 90 ? -2.975 1.262 12.799 1.00 98.06 90 GLU A O 1
ATOM 658 N N . GLN A 1 91 ? -0.741 1.005 12.645 1.00 97.69 91 GLN A N 1
ATOM 659 C CA . GLN A 1 91 ? -0.546 0.471 13.993 1.00 97.69 91 GLN A CA 1
ATOM 660 C C . GLN A 1 91 ? -0.960 1.474 15.077 1.00 97.69 91 GLN A C 1
ATOM 662 O O . GLN A 1 91 ? -1.696 1.113 16.000 1.00 97.69 91 GLN A O 1
ATOM 667 N N . GLU A 1 92 ? -0.548 2.737 14.955 1.00 98.12 92 GLU A N 1
ATOM 668 C CA . GLU A 1 92 ? -0.870 3.783 15.927 1.00 98.12 92 GLU A CA 1
ATOM 669 C C . GLU A 1 92 ? -2.361 4.146 15.909 1.00 98.12 92 GLU A C 1
ATOM 671 O O . GLU A 1 92 ? -2.991 4.227 16.966 1.00 98.12 92 GLU A O 1
ATOM 676 N N . VAL A 1 93 ? -2.967 4.281 14.723 1.00 98.44 93 VAL A N 1
ATOM 677 C CA . VAL A 1 93 ? -4.413 4.516 14.585 1.00 98.44 93 VAL A CA 1
ATOM 678 C C . VAL A 1 93 ? -5.200 3.358 15.191 1.00 98.44 93 VAL A C 1
ATOM 680 O O . VAL A 1 93 ? -6.116 3.587 15.983 1.00 98.44 93 VAL A O 1
ATOM 683 N N . SER A 1 94 ? -4.817 2.117 14.883 1.00 98.25 94 SER A N 1
ATOM 684 C CA . SER A 1 94 ? -5.448 0.923 15.443 1.00 98.25 94 SER A CA 1
ATOM 685 C C . SER A 1 94 ? -5.389 0.920 16.971 1.00 98.25 94 SER A C 1
ATOM 687 O O . SER A 1 94 ? -6.421 0.792 17.637 1.00 98.25 94 SER A O 1
ATOM 689 N N . ARG A 1 95 ? -4.195 1.129 17.540 1.00 98.12 95 ARG A N 1
ATOM 690 C CA . ARG A 1 95 ? -3.967 1.173 18.990 1.00 98.12 95 ARG A CA 1
ATOM 691 C C . ARG A 1 95 ? -4.805 2.260 19.660 1.00 98.12 95 ARG A C 1
ATOM 693 O O . ARG A 1 95 ? -5.486 1.996 20.651 1.00 98.12 95 ARG A O 1
ATOM 700 N N . ALA A 1 96 ? -4.766 3.479 19.130 1.00 98.19 96 ALA A N 1
ATOM 701 C CA . ALA A 1 96 ? -5.404 4.624 19.760 1.00 98.19 96 ALA A CA 1
ATOM 702 C C . ALA A 1 96 ? -6.940 4.564 19.673 1.00 98.19 96 ALA A C 1
ATOM 704 O O . ALA A 1 96 ? -7.627 4.921 20.631 1.00 98.19 96 ALA A O 1
ATOM 705 N N . ILE A 1 97 ? -7.500 4.059 18.568 1.00 98.50 97 ILE A N 1
ATOM 706 C CA . ILE A 1 97 ? -8.945 3.809 18.460 1.00 98.50 97 ILE A CA 1
ATOM 707 C C . ILE A 1 97 ? -9.365 2.690 19.413 1.00 98.50 97 ILE A C 1
ATOM 709 O O . ILE A 1 97 ? -10.360 2.857 20.118 1.00 98.50 97 ILE A O 1
ATOM 713 N N . ALA A 1 98 ? -8.610 1.590 19.495 1.00 97.56 98 ALA A N 1
ATOM 714 C CA . ALA A 1 98 ? -8.924 0.495 20.409 1.00 97.56 98 ALA A CA 1
ATOM 715 C C . ALA A 1 98 ? -8.943 0.963 21.876 1.00 97.56 98 ALA A C 1
ATOM 717 O O . ALA A 1 98 ? -9.872 0.629 22.612 1.00 97.56 98 ALA A O 1
ATOM 718 N N . ALA A 1 99 ? -7.986 1.809 22.275 1.00 98.00 99 ALA A N 1
ATOM 719 C CA . ALA A 1 99 ? -7.950 2.412 23.608 1.00 98.00 99 ALA A CA 1
ATOM 720 C C . ALA A 1 99 ? -9.184 3.287 23.894 1.00 98.00 99 ALA A C 1
ATOM 722 O O . ALA A 1 99 ? -9.774 3.202 24.969 1.00 98.00 99 ALA A O 1
ATOM 723 N N . ARG A 1 100 ? -9.623 4.095 22.919 1.00 97.56 100 ARG A N 1
ATOM 724 C CA . ARG A 1 100 ? -10.845 4.910 23.042 1.00 97.56 100 ARG A CA 1
ATOM 725 C C . ARG A 1 100 ? -12.106 4.052 23.104 1.00 97.56 100 ARG A C 1
ATOM 727 O O . ARG A 1 100 ? -12.979 4.318 23.925 1.00 97.56 100 ARG A O 1
ATOM 734 N N . ARG A 1 101 ? -12.179 3.000 22.285 1.00 96.25 101 ARG A N 1
ATOM 735 C CA . ARG A 1 101 ? -13.292 2.043 22.260 1.00 96.25 101 ARG A CA 1
ATOM 736 C C . ARG A 1 101 ? -13.463 1.349 23.610 1.00 96.25 101 ARG A C 1
ATOM 738 O O . ARG A 1 101 ? -14.589 1.229 24.075 1.00 96.25 101 ARG A O 1
ATOM 745 N N . ALA A 1 102 ? -12.364 0.961 24.260 1.00 96.75 102 ALA A N 1
ATOM 746 C CA . ALA A 1 102 ? -12.387 0.364 25.598 1.00 96.75 102 ALA A CA 1
ATOM 747 C C . ALA A 1 102 ? -12.978 1.300 26.673 1.00 96.75 102 ALA A C 1
ATOM 749 O O . ALA A 1 102 ? -13.486 0.830 27.682 1.00 96.75 102 ALA A O 1
ATOM 750 N N . GLN A 1 103 ? -12.950 2.615 26.440 1.00 97.19 103 GLN A N 1
ATOM 751 C CA . GLN A 1 103 ? -13.545 3.637 27.307 1.00 97.19 103 GLN A CA 1
ATOM 752 C C . GLN A 1 103 ? -14.947 4.079 26.841 1.00 97.19 103 GLN A C 1
ATOM 754 O O . GLN A 1 103 ? -15.492 5.043 27.371 1.00 97.19 103 GLN A O 1
ATOM 759 N N . GLY A 1 104 ? -15.522 3.439 25.815 1.00 96.00 104 GLY A N 1
ATOM 760 C CA . GLY A 1 104 ? -16.809 3.838 25.232 1.00 96.00 104 GLY A CA 1
ATOM 761 C C . GLY A 1 104 ? -16.770 5.159 24.451 1.00 96.00 104 GLY A C 1
ATOM 762 O O . GLY A 1 104 ? -17.813 5.743 24.165 1.00 96.00 104 GLY A O 1
ATOM 763 N N . LEU A 1 105 ? -15.580 5.656 24.094 1.00 96.19 105 LEU A N 1
ATOM 764 C CA . LEU A 1 105 ? -15.408 6.925 23.389 1.00 96.19 105 LEU A CA 1
ATOM 765 C C . LEU A 1 105 ? -15.384 6.734 21.868 1.00 96.19 105 LEU A C 1
ATOM 767 O O . LEU A 1 105 ? -14.699 5.861 21.335 1.00 96.19 105 LEU A O 1
ATOM 771 N N . GLY A 1 106 ? -16.044 7.641 21.145 1.00 94.38 106 GLY A N 1
ATOM 772 C CA . GLY A 1 106 ? -15.979 7.692 19.682 1.00 94.38 106 GLY A CA 1
ATOM 773 C C . GLY A 1 106 ? -14.596 8.090 19.146 1.00 94.38 106 GLY A C 1
ATOM 774 O O . GLY A 1 106 ? -13.827 8.799 19.803 1.00 94.38 106 GLY A O 1
ATOM 775 N N . ALA A 1 107 ? -14.284 7.677 17.915 1.00 96.06 107 ALA A N 1
ATOM 776 C CA . ALA A 1 107 ? -12.969 7.865 17.288 1.00 96.06 107 ALA A CA 1
ATOM 777 C C . ALA A 1 107 ? -12.895 8.973 16.219 1.00 96.06 107 ALA A C 1
ATOM 779 O O . ALA A 1 107 ? -11.806 9.284 15.745 1.00 96.06 107 ALA A O 1
ATOM 780 N N . GLY A 1 108 ? -14.016 9.602 15.848 1.00 95.31 108 GLY A N 1
ATOM 781 C CA . GLY A 1 108 ? -14.092 10.531 14.707 1.00 95.31 108 GLY A CA 1
ATOM 782 C C . GLY A 1 108 ? -13.015 11.632 14.674 1.00 95.31 108 GLY A C 1
ATOM 783 O O . GLY A 1 108 ? -12.298 11.732 13.678 1.00 95.31 108 GLY A O 1
ATOM 784 N N . PRO A 1 109 ? -12.835 12.437 15.742 1.00 96.06 109 PRO A N 1
ATOM 785 C CA . PRO A 1 109 ? -11.800 13.475 15.773 1.00 96.06 109 PRO A CA 1
ATOM 786 C C . PRO A 1 109 ? -10.371 12.930 15.662 1.00 96.06 109 PRO A C 1
ATOM 788 O O . PRO A 1 109 ? -9.513 13.577 15.066 1.00 96.06 109 PRO A O 1
ATOM 791 N N . LEU A 1 110 ? -10.117 11.736 16.208 1.00 96.50 110 LEU A N 1
ATOM 792 C CA . LEU A 1 110 ? -8.821 11.069 16.103 1.00 96.50 110 LEU A CA 1
ATOM 793 C C . LEU A 1 110 ? -8.553 10.648 14.660 1.00 96.50 110 LEU A C 1
ATOM 795 O O . LEU A 1 110 ? -7.490 10.958 14.133 1.00 96.50 110 LEU A O 1
ATOM 799 N N . VAL A 1 111 ? -9.535 10.019 14.006 1.00 97.25 111 VAL A N 1
ATOM 800 C CA . VAL A 1 111 ? -9.424 9.602 12.601 1.00 97.25 111 VAL A CA 1
ATOM 801 C C . VAL A 1 111 ? -9.156 10.803 11.698 1.00 97.25 111 VAL A C 1
ATOM 803 O O . VAL A 1 111 ? -8.264 10.731 10.863 1.00 97.25 111 VAL A O 1
ATOM 806 N N . LYS A 1 112 ? -9.847 11.934 11.899 1.00 97.62 112 LYS A N 1
ATOM 807 C CA . LYS A 1 112 ? -9.602 13.163 11.122 1.00 97.62 112 LYS A CA 1
ATOM 808 C C . LYS A 1 112 ? -8.169 13.677 11.277 1.00 97.62 112 LYS A C 1
ATOM 810 O O . LYS A 1 112 ? -7.543 14.038 10.286 1.00 97.62 112 LYS A O 1
ATOM 815 N N . ARG A 1 113 ? -7.641 13.698 12.506 1.00 97.19 113 ARG A N 1
ATOM 816 C CA . ARG A 1 113 ? -6.258 14.131 12.771 1.00 97.19 113 ARG A CA 1
ATOM 817 C C . ARG A 1 113 ? -5.238 13.175 12.161 1.00 97.19 113 ARG A C 1
ATOM 819 O O . ARG A 1 113 ? -4.319 13.630 11.493 1.00 97.19 113 ARG A O 1
ATOM 826 N N . ALA A 1 114 ? -5.425 11.872 12.353 1.00 96.50 114 ALA A N 1
ATOM 827 C CA . ALA A 1 114 ? -4.552 10.857 11.777 1.00 96.50 114 ALA A CA 1
ATOM 828 C C . ALA A 1 114 ? -4.560 10.905 10.244 1.00 96.50 114 ALA A C 1
ATOM 830 O O . ALA A 1 114 ? -3.497 10.895 9.635 1.00 96.50 114 ALA A O 1
ATOM 831 N N . ALA A 1 115 ? -5.739 11.045 9.629 1.00 97.69 115 ALA A N 1
ATOM 832 C CA . ALA A 1 115 ? -5.882 11.210 8.187 1.00 97.69 115 ALA A CA 1
ATOM 833 C C . ALA A 1 115 ? -5.163 12.468 7.684 1.00 97.69 115 ALA A C 1
ATOM 835 O O . ALA A 1 115 ? -4.465 12.397 6.682 1.00 97.69 115 ALA A O 1
ATOM 836 N N . GLY A 1 116 ? -5.282 13.595 8.395 1.00 98.25 116 GLY A N 1
ATOM 837 C CA . GLY A 1 116 ? -4.582 14.833 8.047 1.00 98.25 116 GLY A CA 1
ATOM 838 C C . GLY A 1 116 ? -3.058 14.704 8.111 1.00 98.25 116 GLY A C 1
ATOM 839 O O . GLY A 1 116 ? -2.374 15.116 7.179 1.00 98.25 116 GLY A O 1
ATOM 840 N N . LEU A 1 117 ? -2.520 14.086 9.168 1.00 97.31 117 LEU A N 1
ATOM 841 C CA . LEU A 1 117 ? -1.077 13.843 9.300 1.00 97.31 117 LEU A CA 1
ATOM 842 C C . LEU A 1 117 ? -0.562 12.872 8.232 1.00 97.31 117 LEU A C 1
ATOM 844 O O . LEU A 1 117 ? 0.446 13.140 7.585 1.00 97.31 117 LEU A O 1
ATOM 848 N N . ALA A 1 118 ? -1.277 11.769 8.018 1.00 97.88 118 ALA A N 1
ATOM 849 C CA . ALA A 1 118 ? -0.936 10.774 7.010 1.00 97.88 118 ALA A CA 1
ATOM 850 C C . ALA A 1 118 ? -1.018 11.348 5.585 1.00 97.88 118 ALA A C 1
ATOM 852 O O . ALA A 1 118 ? -0.177 11.036 4.747 1.00 97.88 118 ALA A O 1
ATOM 853 N N . PHE A 1 119 ? -1.984 12.233 5.324 1.00 98.69 119 PHE A N 1
ATOM 854 C CA . PHE A 1 119 ? -2.094 12.951 4.058 1.00 98.69 119 PHE A CA 1
ATOM 855 C C . PHE A 1 119 ? -0.953 13.956 3.874 1.00 98.69 119 PHE A C 1
ATOM 857 O O . PHE A 1 119 ? -0.372 14.022 2.798 1.00 98.69 119 PHE A O 1
ATOM 864 N N . GLY A 1 120 ? -0.578 14.695 4.924 1.00 98.50 120 GLY A N 1
ATOM 865 C CA . GLY A 1 120 ? 0.592 15.575 4.889 1.00 98.50 120 GLY A CA 1
ATOM 866 C C . GLY A 1 120 ? 1.882 14.814 4.565 1.00 98.50 120 GLY A C 1
ATOM 867 O O . GLY A 1 120 ? 2.660 15.261 3.727 1.00 98.50 120 GLY A O 1
ATOM 868 N N . LEU A 1 121 ? 2.070 13.631 5.163 1.00 98.31 121 LEU A N 1
ATOM 869 C CA . LEU A 1 121 ? 3.184 12.737 4.840 1.00 98.31 121 LEU A CA 1
ATOM 870 C C . LEU A 1 121 ? 3.130 12.255 3.385 1.00 98.31 121 LEU A C 1
ATOM 872 O O . LEU A 1 121 ? 4.147 12.299 2.701 1.00 98.31 121 LEU A O 1
ATOM 876 N N . LEU A 1 122 ? 1.957 11.838 2.896 1.00 98.75 122 LEU A N 1
ATOM 877 C CA . LEU A 1 122 ? 1.777 11.452 1.495 1.00 98.75 122 LEU A CA 1
ATOM 878 C C . LEU A 1 122 ? 2.180 12.595 0.556 1.00 98.75 122 LEU A C 1
ATOM 880 O O . LEU A 1 122 ? 3.005 12.385 -0.324 1.00 98.75 122 LEU A O 1
ATOM 884 N N . VAL A 1 123 ? 1.650 13.803 0.765 1.00 98.75 123 VAL A N 1
ATOM 885 C CA . VAL A 1 123 ? 1.978 14.976 -0.059 1.00 98.75 123 VAL A CA 1
ATOM 886 C C . VAL A 1 123 ? 3.479 15.258 -0.035 1.00 98.75 123 VAL A C 1
ATOM 888 O O . VAL A 1 123 ? 4.060 15.497 -1.088 1.00 98.75 123 VAL A O 1
ATOM 891 N N . LEU A 1 124 ? 4.124 15.179 1.131 1.00 98.56 124 LEU A N 1
ATOM 892 C CA . LEU A 1 124 ? 5.570 15.364 1.246 1.00 98.56 124 LEU A CA 1
ATOM 893 C C . LEU A 1 124 ? 6.355 14.333 0.422 1.00 98.56 124 LEU A C 1
ATOM 895 O O . LEU A 1 124 ? 7.303 14.704 -0.270 1.00 98.56 124 LEU A O 1
ATOM 899 N N . LEU A 1 125 ? 5.966 13.056 0.485 1.00 98.38 125 LEU A N 1
ATOM 900 C CA . LEU A 1 125 ? 6.602 11.985 -0.286 1.00 98.38 125 LEU A CA 1
ATOM 901 C C . LEU A 1 125 ? 6.428 12.199 -1.792 1.00 98.38 125 LEU A C 1
ATOM 903 O O . LEU A 1 125 ? 7.413 12.129 -2.520 1.00 98.38 125 LEU A O 1
ATOM 907 N N . LEU A 1 126 ? 5.208 12.511 -2.243 1.00 98.56 126 LEU A N 1
ATOM 908 C CA . LEU A 1 126 ? 4.919 12.781 -3.654 1.00 98.56 126 LEU A CA 1
ATOM 909 C C . LEU A 1 126 ? 5.728 13.975 -4.160 1.00 98.56 126 LEU A C 1
ATOM 911 O O . LEU A 1 126 ? 6.471 13.850 -5.124 1.00 98.56 126 LEU A O 1
ATOM 915 N N . VAL A 1 127 ? 5.677 15.105 -3.449 1.00 98.50 127 VAL A N 1
ATOM 916 C CA . VAL A 1 127 ? 6.442 16.304 -3.818 1.00 98.50 127 VAL A CA 1
ATOM 917 C C . VAL A 1 127 ? 7.936 16.009 -3.855 1.00 98.50 127 VAL A C 1
ATOM 919 O O . VAL A 1 127 ? 8.620 16.496 -4.748 1.00 98.50 127 VAL A O 1
ATOM 922 N N . THR A 1 128 ? 8.453 15.206 -2.924 1.00 97.75 128 THR A N 1
ATOM 923 C CA . THR A 1 128 ? 9.872 14.835 -2.898 1.00 97.75 128 THR A CA 1
ATOM 924 C C . THR A 1 128 ? 10.243 13.984 -4.110 1.00 97.75 128 THR A C 1
ATOM 926 O O . THR A 1 128 ? 11.214 14.315 -4.782 1.00 97.75 128 THR A O 1
ATOM 929 N N . ILE A 1 129 ? 9.471 12.941 -4.432 1.00 97.62 129 ILE A N 1
ATOM 930 C CA . ILE A 1 129 ? 9.714 12.091 -5.609 1.00 97.62 129 ILE A CA 1
ATOM 931 C C . ILE A 1 129 ? 9.652 12.929 -6.890 1.00 97.62 129 ILE A C 1
ATOM 933 O O . ILE A 1 129 ? 10.620 12.937 -7.649 1.00 97.62 129 ILE A O 1
ATOM 937 N N . THR A 1 130 ? 8.582 13.706 -7.086 1.00 97.56 130 THR A N 1
ATOM 938 C CA . THR A 1 130 ? 8.430 14.575 -8.261 1.00 97.56 130 THR A CA 1
ATOM 939 C C . THR A 1 130 ? 9.561 15.607 -8.356 1.00 97.56 130 THR A C 1
ATOM 941 O O . THR A 1 130 ? 10.098 15.844 -9.435 1.00 97.56 130 THR A O 1
ATOM 944 N N . SER A 1 131 ? 9.950 16.233 -7.238 1.00 97.00 131 SER A N 1
ATOM 945 C CA . SER A 1 131 ? 11.001 17.263 -7.235 1.00 97.00 131 SER A CA 1
ATOM 946 C C . SER A 1 131 ? 12.374 16.669 -7.526 1.00 97.00 131 SER A C 1
ATOM 948 O O . SER A 1 131 ? 13.148 17.276 -8.260 1.00 97.00 131 SER A O 1
ATOM 950 N N . VAL A 1 132 ? 12.681 15.491 -6.977 1.00 96.25 132 VAL A N 1
ATOM 951 C CA . VAL A 1 132 ? 13.929 14.773 -7.264 1.00 96.25 132 VAL A CA 1
ATOM 952 C C . VAL A 1 132 ? 13.973 14.346 -8.729 1.00 96.25 132 VAL A C 1
ATOM 954 O O . VAL A 1 132 ? 15.002 14.524 -9.370 1.00 96.25 132 VAL A O 1
ATOM 957 N N . GLU A 1 133 ? 12.868 13.849 -9.283 1.00 95.75 133 GLU A N 1
ATOM 958 C CA . GLU A 1 133 ? 12.794 13.470 -10.696 1.00 95.75 133 GLU A CA 1
ATOM 959 C C . GLU A 1 133 ? 12.972 14.683 -11.626 1.00 95.75 133 GLU A C 1
ATOM 961 O O . GLU A 1 133 ? 13.749 14.624 -12.576 1.00 95.75 133 GLU A O 1
ATOM 966 N N . LEU A 1 134 ? 12.308 15.808 -11.340 1.00 95.12 134 LEU A N 1
ATOM 967 C CA . LEU A 1 134 ? 12.350 16.995 -12.198 1.00 95.12 134 LEU A CA 1
ATOM 968 C C . LEU A 1 134 ? 13.660 17.787 -12.066 1.00 95.12 134 LEU A C 1
ATOM 970 O O . LEU A 1 134 ? 14.252 18.182 -13.067 1.00 95.12 134 LEU A O 1
ATOM 974 N N . LEU A 1 135 ? 14.107 18.055 -10.836 1.00 95.44 135 LEU A N 1
ATOM 975 C CA . LEU A 1 135 ? 15.282 18.896 -10.567 1.00 95.44 135 LEU A CA 1
ATOM 976 C C . LEU A 1 135 ? 16.587 18.099 -10.577 1.00 95.44 135 LEU A C 1
ATOM 978 O O . LEU A 1 135 ? 17.649 18.662 -10.829 1.00 95.44 135 LEU A O 1
ATOM 982 N N . GLY A 1 136 ? 16.516 16.796 -10.307 1.00 90.44 136 GLY A N 1
ATOM 983 C CA . GLY A 1 136 ? 17.653 15.879 -10.335 1.00 90.44 136 GLY A CA 1
ATOM 984 C C . GLY A 1 136 ? 17.953 15.315 -11.720 1.00 90.44 136 GLY A C 1
ATOM 985 O O . GLY A 1 136 ? 18.689 14.338 -11.803 1.00 90.44 136 GLY A O 1
ATOM 986 N N . ASN A 1 137 ? 17.391 15.895 -12.788 1.00 92.25 137 ASN A N 1
ATOM 987 C CA . ASN A 1 137 ? 17.582 15.446 -14.168 1.00 92.25 137 ASN A CA 1
ATOM 988 C C . ASN A 1 137 ? 17.250 13.952 -14.348 1.00 92.25 137 ASN A C 1
ATOM 990 O O . ASN A 1 137 ? 18.083 13.188 -14.822 1.00 92.25 137 ASN A O 1
ATOM 994 N N . HIS A 1 138 ? 16.043 13.547 -13.942 1.00 93.69 138 HIS A N 1
ATOM 995 C CA . HIS A 1 138 ? 15.498 12.197 -14.135 1.00 93.69 138 HIS A CA 1
ATOM 996 C C . HIS A 1 138 ? 16.212 11.059 -13.391 1.00 93.69 138 HIS A C 1
ATOM 998 O O . HIS A 1 138 ? 16.084 9.894 -13.754 1.00 93.69 138 HIS A O 1
ATOM 1004 N N . ILE A 1 139 ? 16.918 11.368 -12.297 1.00 95.12 139 ILE A N 1
ATOM 1005 C CA . ILE A 1 139 ? 17.727 10.384 -11.562 1.00 95.12 139 ILE A CA 1
ATOM 1006 C C . ILE A 1 139 ? 16.948 9.142 -11.098 1.00 95.12 139 ILE A C 1
ATOM 1008 O O . ILE A 1 139 ? 17.510 8.050 -11.084 1.00 95.12 139 ILE A O 1
ATOM 1012 N N . ILE A 1 140 ? 15.668 9.263 -10.720 1.00 94.38 140 ILE A N 1
ATOM 1013 C CA . ILE A 1 140 ? 14.902 8.100 -10.248 1.00 94.38 140 ILE A CA 1
ATOM 1014 C C . ILE A 1 140 ? 14.594 7.190 -11.434 1.00 94.38 140 ILE A C 1
ATOM 1016 O O . ILE A 1 140 ? 14.841 5.983 -11.369 1.00 94.38 140 ILE A O 1
ATOM 1020 N N . SER A 1 141 ? 14.058 7.756 -12.517 1.00 95.94 141 SER A N 1
ATOM 1021 C CA . SER A 1 141 ? 13.733 6.958 -13.694 1.00 95.94 141 SER A CA 1
ATOM 1022 C C . SER A 1 141 ? 14.980 6.385 -14.371 1.00 95.94 141 SER A C 1
ATOM 1024 O O . SER A 1 141 ? 14.959 5.213 -14.748 1.00 95.94 141 SER A O 1
ATOM 1026 N N . ASP A 1 142 ? 16.074 7.136 -14.463 1.00 95.12 142 ASP A N 1
ATOM 1027 C CA . ASP A 1 142 ? 17.308 6.701 -15.121 1.00 95.12 142 ASP A CA 1
ATOM 1028 C C . ASP A 1 142 ? 18.032 5.590 -14.346 1.00 95.12 142 ASP A C 1
ATOM 1030 O O . ASP A 1 142 ? 18.339 4.545 -14.929 1.00 95.12 142 ASP A O 1
ATOM 1034 N N . GLU A 1 143 ? 18.234 5.758 -13.034 1.00 94.06 143 GLU A N 1
ATOM 1035 C CA . GLU A 1 143 ? 18.992 4.800 -12.211 1.00 94.06 143 GLU A CA 1
ATOM 1036 C C . GLU A 1 143 ? 18.183 3.540 -11.873 1.00 94.06 143 GLU A C 1
ATOM 1038 O O . GLU A 1 143 ? 18.708 2.425 -11.912 1.00 94.06 143 GLU A O 1
ATOM 1043 N N . PHE A 1 144 ? 16.892 3.685 -11.549 1.00 93.56 144 PHE A N 1
ATOM 1044 C CA . PHE A 1 144 ? 16.081 2.563 -11.059 1.00 93.56 144 PHE A CA 1
ATOM 1045 C C . PHE A 1 144 ? 15.193 1.942 -12.133 1.00 93.56 144 PHE A C 1
ATOM 1047 O O . PHE A 1 144 ? 14.930 0.740 -12.087 1.00 93.56 144 PHE A O 1
ATOM 1054 N N . PHE A 1 145 ? 14.706 2.736 -13.090 1.00 96.38 145 PHE A N 1
ATOM 1055 C CA . PHE A 1 145 ? 13.667 2.318 -14.040 1.00 96.38 145 PHE A CA 1
ATOM 1056 C C . PHE A 1 145 ? 14.131 2.330 -15.498 1.00 96.38 145 PHE A C 1
ATOM 1058 O O . PHE A 1 145 ? 13.317 2.170 -16.410 1.00 96.38 145 PHE A O 1
ATOM 1065 N N . HIS A 1 146 ? 15.438 2.474 -15.730 1.00 95.00 146 HIS A N 1
ATOM 1066 C CA . HIS A 1 146 ? 16.058 2.494 -17.051 1.00 95.00 146 HIS A CA 1
ATOM 1067 C C . HIS A 1 146 ? 15.436 3.515 -18.029 1.00 95.00 146 HIS A C 1
ATOM 1069 O O . HIS A 1 146 ? 15.229 3.201 -19.213 1.00 95.00 146 HIS A O 1
ATOM 1075 N N . GLY A 1 147 ? 15.113 4.701 -17.509 1.00 93.88 147 GLY A N 1
ATOM 1076 C CA . GLY A 1 147 ? 14.490 5.829 -18.206 1.00 93.88 147 GLY A CA 1
ATOM 1077 C C . GLY A 1 147 ? 12.960 5.764 -18.291 1.00 93.88 147 GLY A C 1
ATOM 1078 O O . GLY A 1 147 ? 12.339 6.608 -18.935 1.00 93.88 147 GLY A O 1
ATOM 1079 N N . ASN A 1 148 ? 12.309 4.762 -17.683 1.00 94.50 148 ASN A N 1
ATOM 1080 C CA . ASN A 1 148 ? 10.852 4.630 -17.737 1.00 94.50 148 ASN A CA 1
ATOM 1081 C C . ASN A 1 148 ? 10.165 5.523 -16.691 1.00 94.50 148 ASN A C 1
ATOM 1083 O O . ASN A 1 148 ? 9.941 5.118 -15.549 1.00 94.50 148 ASN A O 1
ATOM 1087 N N . GLN A 1 149 ? 9.756 6.723 -17.106 1.00 94.56 149 GLN A N 1
ATOM 1088 C CA . GLN A 1 149 ? 9.003 7.649 -16.250 1.00 94.56 149 GLN A CA 1
ATOM 1089 C C . GLN A 1 149 ? 7.618 7.125 -15.848 1.00 94.56 149 GLN A C 1
ATOM 1091 O O . GLN A 1 149 ? 7.102 7.493 -14.796 1.00 94.56 149 GLN A O 1
ATOM 1096 N N . GLY A 1 150 ? 7.029 6.217 -16.631 1.00 95.62 150 GLY A N 1
ATOM 1097 C CA . GLY A 1 150 ? 5.784 5.535 -16.273 1.00 95.62 150 GLY A CA 1
ATOM 1098 C C . GLY A 1 150 ? 5.867 4.827 -14.919 1.00 95.62 150 GLY A C 1
ATOM 1099 O O . GLY A 1 150 ? 4.906 4.856 -14.153 1.00 95.62 150 GLY A O 1
ATOM 1100 N N . LEU A 1 151 ? 7.029 4.256 -14.582 1.00 95.94 151 LEU A N 1
ATOM 1101 C CA . LEU A 1 151 ? 7.250 3.607 -13.287 1.00 95.94 151 LEU A CA 1
ATOM 1102 C C . LEU A 1 151 ? 7.388 4.604 -12.125 1.00 95.94 151 LEU A C 1
ATOM 1104 O O . LEU A 1 151 ? 7.048 4.250 -10.997 1.00 95.94 151 LEU A O 1
ATOM 1108 N N . VAL A 1 152 ? 7.789 5.855 -12.384 1.00 97.69 152 VAL A N 1
ATOM 1109 C CA . VAL A 1 152 ? 7.765 6.930 -11.374 1.00 97.69 152 VAL A CA 1
ATOM 1110 C C . VAL A 1 152 ? 6.321 7.303 -11.041 1.00 97.69 152 VAL A C 1
ATOM 1112 O O . VAL A 1 152 ? 5.935 7.291 -9.873 1.00 97.69 152 VAL A O 1
ATOM 1115 N N . TRP A 1 153 ? 5.483 7.516 -12.059 1.00 97.62 153 TRP A N 1
ATOM 1116 C CA . TRP A 1 153 ? 4.052 7.774 -11.859 1.00 97.62 153 TRP A CA 1
ATOM 1117 C C . TRP A 1 153 ? 3.347 6.599 -11.170 1.00 97.62 153 TRP A C 1
ATOM 1119 O O . TRP A 1 153 ? 2.518 6.792 -10.280 1.00 97.62 153 TRP A O 1
ATOM 1129 N N . ALA A 1 154 ? 3.700 5.365 -11.540 1.00 96.88 154 ALA A N 1
ATOM 1130 C CA . ALA A 1 154 ? 3.180 4.171 -10.883 1.00 96.88 154 ALA A CA 1
ATOM 1131 C C . ALA A 1 154 ? 3.612 4.091 -9.409 1.00 96.88 154 ALA A C 1
ATOM 1133 O O . ALA A 1 154 ? 2.827 3.634 -8.573 1.00 96.88 154 ALA A O 1
ATOM 1134 N N . LEU A 1 155 ? 4.831 4.532 -9.070 1.00 97.88 155 LEU A N 1
ATOM 1135 C CA . LEU A 1 155 ? 5.332 4.570 -7.691 1.00 97.88 155 LEU A CA 1
ATOM 1136 C C . LEU A 1 155 ? 4.513 5.558 -6.864 1.00 97.88 155 LEU A C 1
ATOM 1138 O O . LEU A 1 155 ? 3.993 5.190 -5.812 1.00 97.88 155 LEU A O 1
ATOM 1142 N N . GLU A 1 156 ? 4.321 6.771 -7.370 1.00 98.38 156 GLU A N 1
ATOM 1143 C CA . GLU A 1 156 ? 3.497 7.799 -6.732 1.00 98.38 156 GLU A CA 1
ATOM 1144 C C . GLU A 1 156 ? 2.049 7.334 -6.527 1.00 98.38 156 GLU A C 1
ATOM 1146 O O . GLU A 1 156 ? 1.517 7.407 -5.416 1.00 98.38 156 GLU A O 1
ATOM 1151 N N . LEU A 1 157 ? 1.426 6.764 -7.564 1.00 98.12 157 LEU A N 1
ATOM 1152 C CA . LEU A 1 157 ? 0.070 6.219 -7.473 1.00 98.12 157 LEU A CA 1
ATOM 1153 C C . LEU A 1 157 ? -0.019 5.073 -6.454 1.00 98.12 157 LEU A C 1
ATOM 1155 O O . LEU A 1 157 ? -0.995 4.976 -5.705 1.00 98.12 157 LEU A O 1
ATOM 1159 N N . SER A 1 158 ? 1.014 4.233 -6.379 1.00 97.75 158 SER A N 1
ATOM 1160 C CA . SER A 1 158 ? 1.092 3.171 -5.376 1.00 97.75 158 SER A CA 1
ATOM 1161 C C . SER A 1 158 ? 1.117 3.753 -3.963 1.00 97.75 158 SER A C 1
ATOM 1163 O O . SER A 1 158 ? 0.394 3.261 -3.102 1.00 97.75 158 SER A O 1
ATOM 1165 N N . LEU A 1 159 ? 1.860 4.837 -3.712 1.00 98.50 159 LEU A N 1
ATOM 1166 C CA . LEU A 1 159 ? 1.882 5.491 -2.396 1.00 98.50 159 LEU A CA 1
ATOM 1167 C C . LEU A 1 159 ? 0.514 6.047 -1.991 1.00 98.50 159 LEU A C 1
ATOM 1169 O O . LEU A 1 159 ? 0.130 5.915 -0.829 1.00 98.50 159 LEU A O 1
ATOM 1173 N N . VAL A 1 160 ? -0.254 6.597 -2.937 1.00 98.44 160 VAL A N 1
ATOM 1174 C CA . VAL A 1 160 ? -1.648 7.006 -2.687 1.00 98.44 160 VAL A CA 1
ATOM 1175 C C . VAL A 1 160 ? -2.494 5.799 -2.269 1.00 98.44 160 VAL A C 1
ATOM 1177 O O . VAL A 1 160 ? -3.220 5.859 -1.274 1.00 98.44 160 VAL A O 1
ATOM 1180 N N . GLY A 1 161 ? -2.358 4.676 -2.980 1.00 97.25 161 GLY A N 1
ATOM 1181 C CA . GLY A 1 161 ? -3.027 3.421 -2.637 1.00 97.25 161 GLY A CA 1
ATOM 1182 C C . GLY A 1 161 ? -2.655 2.916 -1.239 1.00 97.25 161 GLY A C 1
ATOM 1183 O O . GLY A 1 161 ? -3.538 2.587 -0.447 1.00 97.25 161 GLY A O 1
ATOM 1184 N N . PHE A 1 162 ? -1.363 2.918 -0.899 1.00 97.56 162 PHE A N 1
ATOM 1185 C CA . PHE A 1 162 ? -0.861 2.511 0.415 1.00 97.56 162 PHE A CA 1
ATOM 1186 C C . PHE A 1 162 ? -1.367 3.419 1.539 1.00 97.56 162 PHE A C 1
ATOM 1188 O O . PHE A 1 162 ? -1.804 2.906 2.571 1.00 97.56 162 PHE A O 1
ATOM 1195 N N . PHE A 1 163 ? -1.389 4.738 1.330 1.00 98.19 163 PHE A N 1
ATOM 1196 C CA . PHE A 1 163 ? -1.995 5.690 2.261 1.00 98.19 163 PHE A CA 1
ATOM 1197 C C . PHE A 1 163 ? -3.457 5.325 2.559 1.00 98.19 163 PHE A C 1
ATOM 1199 O O . PHE A 1 163 ? -3.827 5.147 3.724 1.00 98.19 163 PHE A O 1
ATOM 1206 N N . CYS A 1 164 ? -4.282 5.158 1.520 1.00 97.44 164 CYS A N 1
ATOM 1207 C CA . CYS A 1 164 ? -5.694 4.812 1.681 1.00 97.44 164 CYS A CA 1
ATOM 1208 C C . CYS A 1 164 ? -5.869 3.452 2.370 1.00 97.44 164 CYS A C 1
ATOM 1210 O O . CYS A 1 164 ? -6.680 3.318 3.292 1.00 97.44 164 CYS A O 1
ATOM 1212 N N . MET A 1 165 ? -5.094 2.453 1.945 1.00 96.88 165 MET A N 1
ATOM 1213 C CA . MET A 1 165 ? -5.153 1.082 2.441 1.00 96.88 165 MET A CA 1
ATOM 1214 C C . MET A 1 165 ? -4.808 1.002 3.933 1.00 96.88 165 MET A C 1
ATOM 1216 O O . MET A 1 165 ? -5.605 0.495 4.723 1.00 96.88 165 MET A O 1
ATOM 1220 N N . HIS A 1 166 ? -3.642 1.506 4.334 1.00 97.69 166 HIS A N 1
ATOM 1221 C CA . HIS A 1 166 ? -3.151 1.396 5.709 1.00 97.69 166 HIS A CA 1
ATOM 1222 C C . HIS A 1 166 ? -3.963 2.247 6.688 1.00 97.69 166 HIS A C 1
ATOM 1224 O O . HIS A 1 166 ? -4.275 1.796 7.793 1.00 97.69 166 HIS A O 1
ATOM 1230 N N . LEU A 1 167 ? -4.398 3.443 6.277 1.00 98.00 167 LEU A N 1
ATOM 1231 C CA . LEU A 1 167 ? -5.287 4.257 7.103 1.00 98.00 167 LEU A CA 1
ATOM 1232 C C . LEU A 1 167 ? -6.628 3.544 7.335 1.00 98.00 167 LEU A C 1
ATOM 1234 O O . LEU A 1 167 ? -7.098 3.459 8.471 1.00 98.00 167 LEU A O 1
ATOM 1238 N N . THR A 1 168 ? -7.222 2.981 6.278 1.00 98.06 168 THR A N 1
ATOM 1239 C CA . THR A 1 168 ? -8.480 2.224 6.375 1.00 98.06 168 THR A CA 1
ATOM 1240 C C . THR A 1 168 ? -8.318 1.003 7.273 1.00 98.06 168 THR A C 1
ATOM 1242 O O . THR A 1 168 ? -9.142 0.778 8.160 1.00 98.06 168 THR A O 1
ATOM 1245 N N . ARG A 1 169 ? -7.226 0.250 7.108 1.00 97.56 169 ARG A N 1
ATOM 1246 C CA . ARG A 1 169 ? -6.885 -0.900 7.955 1.00 97.56 169 ARG A CA 1
ATOM 1247 C C . ARG A 1 169 ? -6.792 -0.523 9.421 1.00 97.56 169 ARG A C 1
ATOM 1249 O O . ARG A 1 169 ? -7.452 -1.170 10.229 1.00 97.56 169 ARG A O 1
ATOM 1256 N N . GLY A 1 170 ? -6.070 0.549 9.745 1.00 97.94 170 GLY A N 1
ATOM 1257 C CA . GLY A 1 170 ? -5.925 1.023 11.120 1.00 97.94 170 GLY A CA 1
ATOM 1258 C C . GLY A 1 170 ? -7.268 1.396 11.745 1.00 97.94 170 GLY A C 1
ATOM 1259 O O . GLY A 1 170 ? -7.545 1.058 12.896 1.00 97.94 170 GLY A O 1
ATOM 1260 N N . VAL A 1 171 ? -8.156 2.031 10.971 1.00 98.25 171 VAL A N 1
ATOM 1261 C CA . VAL A 1 171 ? -9.520 2.345 11.421 1.00 98.25 171 VAL A CA 1
ATOM 1262 C C . VAL A 1 171 ? -10.353 1.078 11.626 1.00 98.25 171 VAL A C 1
ATOM 1264 O O . VAL A 1 171 ? -11.054 0.969 12.635 1.00 98.25 171 VAL A O 1
ATOM 1267 N N . LEU A 1 172 ? -10.294 0.110 10.709 1.00 97.69 172 LEU A N 1
ATOM 1268 C CA . LEU A 1 172 ? -11.044 -1.143 10.812 1.00 97.69 172 LEU A CA 1
ATOM 1269 C C . LEU A 1 172 ? -10.584 -1.982 12.010 1.00 97.69 172 LEU A C 1
ATOM 1271 O O . LEU A 1 172 ? -11.411 -2.330 12.856 1.00 97.69 172 LEU A O 1
ATOM 1275 N N . SER A 1 173 ? -9.283 -2.257 12.129 1.00 96.94 173 SER A N 1
ATOM 1276 C CA . SER A 1 173 ? -8.720 -3.045 13.232 1.00 96.94 173 SER A CA 1
ATOM 1277 C C . SER A 1 173 ? -8.903 -2.339 14.576 1.00 96.94 173 SER A C 1
ATOM 1279 O O . SER A 1 173 ? -9.315 -2.961 15.558 1.00 96.94 173 SER A O 1
ATOM 1281 N N . GLY A 1 174 ? -8.729 -1.016 14.608 1.00 96.94 174 GLY A N 1
ATOM 1282 C CA . GLY A 1 174 ? -8.966 -0.194 15.791 1.00 96.94 174 GLY A CA 1
ATOM 1283 C C . GLY A 1 174 ? -10.416 -0.212 16.274 1.00 96.94 174 GLY A C 1
ATOM 1284 O O . GLY A 1 174 ? -10.663 -0.033 17.463 1.00 96.94 174 GLY A O 1
ATOM 1285 N N . ASN A 1 175 ? -11.385 -0.497 15.398 1.00 96.25 175 ASN A N 1
ATOM 1286 C CA . ASN A 1 175 ? -12.795 -0.707 15.749 1.00 96.25 175 ASN A CA 1
ATOM 1287 C C . ASN A 1 175 ? -13.174 -2.191 15.935 1.00 96.25 175 ASN A C 1
ATOM 1289 O O . ASN A 1 175 ? -14.337 -2.486 16.183 1.00 96.25 175 ASN A O 1
ATOM 1293 N N . GLY A 1 176 ? -12.222 -3.126 15.828 1.00 95.00 176 GLY A N 1
ATOM 1294 C CA . GLY A 1 176 ? -12.481 -4.565 15.959 1.00 95.00 176 GLY A CA 1
ATOM 1295 C C . GLY A 1 176 ? -13.150 -5.176 14.725 1.00 95.00 176 GLY A C 1
ATOM 1296 O O . GLY A 1 176 ? -13.650 -6.295 14.766 1.00 95.00 176 GLY A O 1
ATOM 1297 N N . ARG A 1 177 ? -13.169 -4.455 13.599 1.00 95.69 177 ARG A N 1
ATOM 1298 C CA . ARG A 1 177 ? -13.800 -4.881 12.345 1.00 95.69 177 ARG A CA 1
ATOM 1299 C C . ARG A 1 177 ? -12.827 -5.712 11.508 1.00 95.69 177 ARG A C 1
ATOM 1301 O O . ARG A 1 177 ? -12.423 -5.315 10.418 1.00 95.69 177 ARG A O 1
ATOM 1308 N N . PHE A 1 178 ? -12.456 -6.883 12.015 1.00 95.31 178 PHE A N 1
ATOM 1309 C CA . PHE A 1 178 ? -11.439 -7.744 11.398 1.00 95.31 178 PHE A CA 1
ATOM 1310 C C . PHE A 1 178 ? -11.912 -8.482 10.138 1.00 95.31 178 PHE A C 1
ATOM 1312 O O . PHE A 1 178 ? -11.101 -8.802 9.273 1.00 95.31 178 PHE A O 1
ATOM 1319 N N . ARG A 1 179 ? -13.222 -8.709 9.979 1.00 94.75 179 ARG A N 1
ATOM 1320 C CA . ARG A 1 179 ? -13.779 -9.293 8.749 1.00 94.75 179 ARG A CA 1
ATOM 1321 C C . ARG A 1 179 ? -13.546 -8.415 7.508 1.00 94.75 179 ARG A C 1
ATOM 1323 O O . ARG A 1 179 ? -12.858 -8.886 6.608 1.00 94.75 179 ARG A O 1
ATOM 1330 N N . PRO A 1 180 ? -14.026 -7.156 7.454 1.00 96.25 180 PRO A N 1
ATOM 1331 C CA . PRO A 1 180 ? -13.758 -6.290 6.306 1.00 96.25 180 PRO A CA 1
ATOM 1332 C C . PRO A 1 180 ? -12.264 -5.981 6.138 1.00 96.25 180 PRO A C 1
ATOM 1334 O O . PRO A 1 180 ? -11.818 -5.760 5.022 1.00 96.25 180 PRO A O 1
ATOM 1337 N N . TYR A 1 181 ? -11.470 -6.013 7.216 1.00 96.06 181 TYR A N 1
ATOM 1338 C CA . TYR A 1 181 ? -10.008 -5.930 7.123 1.00 96.06 181 TYR A CA 1
ATOM 1339 C C . TYR A 1 181 ? -9.431 -7.096 6.303 1.00 96.06 181 TYR A C 1
ATOM 1341 O O . TYR A 1 181 ? -8.673 -6.874 5.362 1.00 96.06 181 TYR A O 1
ATOM 1349 N N . GLY A 1 182 ? -9.813 -8.335 6.635 1.00 94.69 182 GLY A N 1
ATOM 1350 C CA . GLY A 1 182 ? -9.380 -9.530 5.907 1.00 94.69 182 GLY A CA 1
ATOM 1351 C C . GLY A 1 182 ? -9.895 -9.566 4.465 1.00 94.69 182 GLY A C 1
ATOM 1352 O O . GLY A 1 182 ? -9.132 -9.864 3.550 1.00 94.69 182 GLY A O 1
ATOM 1353 N N . GLU A 1 183 ? -11.159 -9.195 4.244 1.00 94.88 183 GLU A N 1
ATOM 1354 C CA . GLU A 1 183 ? -11.745 -9.080 2.900 1.00 94.88 183 GLU A CA 1
ATOM 1355 C C . GLU A 1 183 ? -10.971 -8.069 2.042 1.00 94.88 183 GLU A C 1
ATOM 1357 O 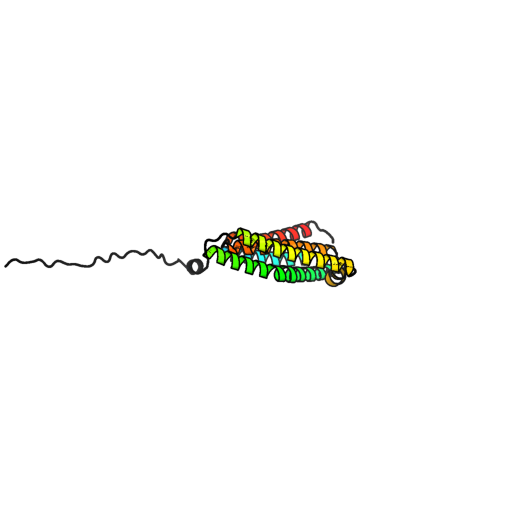O . GLU A 1 183 ? -10.649 -8.363 0.893 1.00 94.88 183 GLU A O 1
ATOM 1362 N N . MET A 1 184 ? -10.595 -6.919 2.612 1.00 95.25 184 MET A N 1
ATOM 1363 C CA . MET A 1 184 ? -9.810 -5.904 1.913 1.00 95.25 184 MET A CA 1
ATOM 1364 C C . MET A 1 184 ? -8.414 -6.412 1.524 1.00 95.25 184 MET A C 1
ATOM 1366 O O . MET A 1 184 ? -7.972 -6.148 0.410 1.00 95.25 184 MET A O 1
ATOM 1370 N N . MET A 1 185 ? -7.741 -7.174 2.398 1.00 92.25 185 MET A N 1
ATOM 1371 C CA . MET A 1 185 ? -6.446 -7.794 2.074 1.00 92.25 185 MET A CA 1
ATOM 1372 C C . MET A 1 185 ? -6.548 -8.757 0.888 1.00 92.25 185 MET A C 1
ATOM 1374 O O . MET A 1 185 ? -5.711 -8.718 -0.010 1.00 92.25 185 MET A O 1
ATOM 1378 N N . GLY A 1 186 ? -7.575 -9.610 0.873 1.00 93.06 186 GLY A N 1
ATOM 1379 C CA . GLY A 1 186 ? -7.791 -10.537 -0.236 1.00 93.06 186 GLY A CA 1
ATOM 1380 C C . GLY A 1 186 ? -8.144 -9.808 -1.535 1.00 93.06 186 GLY A C 1
ATOM 1381 O O . GLY A 1 186 ? -7.570 -10.100 -2.582 1.00 93.06 186 GLY A O 1
ATOM 1382 N N . ALA A 1 187 ? -9.059 -8.837 -1.466 1.00 94.69 187 ALA A N 1
ATOM 1383 C CA . ALA A 1 187 ? -9.521 -8.078 -2.626 1.00 94.69 187 ALA A CA 1
ATOM 1384 C C . ALA A 1 187 ? -8.385 -7.302 -3.306 1.00 94.69 187 ALA A C 1
ATOM 1386 O O . ALA A 1 187 ? -8.290 -7.300 -4.530 1.00 94.69 187 ALA A O 1
ATOM 1387 N N . GLU A 1 188 ? -7.507 -6.682 -2.520 1.00 93.50 188 GLU A N 1
ATOM 1388 C CA . GLU A 1 188 ? -6.365 -5.915 -3.014 1.00 93.50 188 GLU A CA 1
ATOM 1389 C C . GLU A 1 188 ? -5.457 -6.766 -3.921 1.00 93.50 188 GLU A C 1
ATOM 1391 O O . GLU A 1 188 ? -5.229 -6.412 -5.080 1.00 93.50 188 GLU A O 1
ATOM 1396 N N . GLY A 1 189 ? -5.037 -7.943 -3.449 1.00 92.12 189 GLY A N 1
ATOM 1397 C CA . GLY A 1 189 ? -4.225 -8.862 -4.246 1.00 92.12 189 GLY A CA 1
ATOM 1398 C C . GLY A 1 189 ? -4.951 -9.402 -5.486 1.00 92.12 189 GLY A C 1
ATOM 1399 O O . GLY A 1 189 ? -4.355 -9.498 -6.562 1.00 92.12 189 GLY A O 1
ATOM 1400 N N . VAL A 1 190 ? -6.253 -9.691 -5.375 1.00 96.69 190 VAL A N 1
ATOM 1401 C CA . VAL A 1 190 ? -7.078 -10.155 -6.506 1.00 96.69 190 VAL A CA 1
ATOM 1402 C C . VAL A 1 190 ? -7.174 -9.097 -7.603 1.00 96.69 190 VAL A C 1
ATOM 1404 O O . VAL A 1 190 ? -6.945 -9.422 -8.768 1.00 96.69 190 VAL A O 1
ATOM 1407 N N . PHE A 1 191 ? -7.471 -7.838 -7.264 1.00 95.62 191 PHE A N 1
ATOM 1408 C CA . PHE A 1 191 ? -7.549 -6.758 -8.252 1.00 95.62 191 PHE A CA 1
ATOM 1409 C C . PHE A 1 191 ? -6.208 -6.533 -8.948 1.00 95.62 191 PHE A C 1
ATOM 1411 O O . PHE A 1 191 ? -6.169 -6.365 -10.168 1.00 95.62 191 PHE A O 1
ATOM 1418 N N . ARG A 1 192 ? -5.108 -6.595 -8.191 1.00 93.75 192 ARG A N 1
ATOM 1419 C CA . ARG A 1 192 ? -3.755 -6.455 -8.731 1.00 93.75 192 ARG A CA 1
ATOM 1420 C C . ARG A 1 192 ? -3.430 -7.556 -9.744 1.00 93.75 192 ARG A C 1
ATOM 1422 O O . ARG A 1 192 ? -2.983 -7.263 -10.852 1.00 93.75 192 ARG A O 1
ATOM 1429 N N . LEU A 1 193 ? -3.697 -8.815 -9.389 1.00 96.69 193 LEU A N 1
ATOM 1430 C CA . LEU A 1 193 ? -3.496 -9.966 -10.272 1.00 96.69 193 LEU A CA 1
ATOM 1431 C C . LEU A 1 193 ? -4.388 -9.894 -11.516 1.00 96.69 193 LEU A C 1
ATOM 1433 O O . LEU A 1 193 ? -3.901 -10.096 -12.626 1.00 96.69 193 LEU A O 1
ATOM 1437 N N . ALA A 1 194 ? -5.673 -9.581 -11.346 1.00 96.50 194 ALA A N 1
ATOM 1438 C CA . ALA A 1 194 ? -6.607 -9.449 -12.458 1.00 96.50 194 ALA A CA 1
ATOM 1439 C C . ALA A 1 194 ? -6.150 -8.364 -13.446 1.0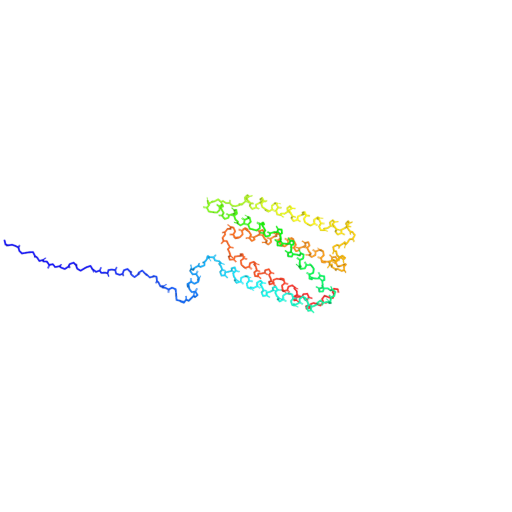0 96.50 194 ALA A C 1
ATOM 1441 O O . ALA A 1 194 ? -6.129 -8.609 -14.649 1.00 96.50 194 ALA A O 1
ATOM 1442 N N . GLY A 1 195 ? -5.710 -7.205 -12.944 1.00 94.06 195 GLY A N 1
ATOM 1443 C CA . GLY A 1 195 ? -5.150 -6.133 -13.769 1.00 94.06 195 GLY A CA 1
ATOM 1444 C C . GLY A 1 195 ? -3.921 -6.579 -14.564 1.00 94.06 195 GLY A C 1
ATOM 1445 O O . GLY A 1 195 ? -3.864 -6.353 -15.770 1.00 94.06 195 GLY A O 1
ATOM 1446 N N . ALA A 1 196 ? -2.975 -7.278 -13.926 1.00 93.69 196 ALA A N 1
ATOM 1447 C CA . ALA A 1 196 ? -1.797 -7.812 -14.616 1.00 93.69 196 ALA A CA 1
ATOM 1448 C C . ALA A 1 196 ? -2.156 -8.830 -15.703 1.00 93.69 196 ALA A C 1
ATOM 1450 O O . ALA A 1 196 ? -1.608 -8.766 -16.799 1.00 93.69 196 ALA A O 1
ATOM 1451 N N . ILE A 1 197 ? -3.094 -9.741 -15.427 1.00 94.75 197 ILE A N 1
ATOM 1452 C CA . ILE A 1 197 ? -3.570 -10.717 -16.416 1.00 94.75 197 ILE A CA 1
ATOM 1453 C C . ILE A 1 197 ? -4.207 -9.996 -17.605 1.00 94.75 197 ILE A C 1
ATOM 1455 O O . ILE A 1 197 ? -3.886 -10.310 -18.747 1.00 94.75 197 ILE A O 1
ATOM 1459 N N . VAL A 1 198 ? -5.076 -9.012 -17.355 1.00 94.19 198 VAL A N 1
ATOM 1460 C CA . VAL A 1 198 ? -5.725 -8.231 -18.418 1.00 94.19 198 VAL A CA 1
ATOM 1461 C C . VAL A 1 198 ? -4.684 -7.519 -19.284 1.00 94.19 198 VAL A C 1
ATOM 1463 O O . VAL A 1 198 ? -4.739 -7.634 -20.506 1.00 94.19 198 VAL A O 1
ATOM 1466 N N . LEU A 1 199 ? -3.701 -6.848 -18.678 1.00 90.75 199 LEU A N 1
ATOM 1467 C CA . LEU A 1 199 ? -2.629 -6.170 -19.416 1.00 90.75 199 LEU A CA 1
ATOM 1468 C C . LEU A 1 199 ? -1.762 -7.148 -20.221 1.00 90.75 199 LEU A C 1
ATOM 1470 O O . LEU A 1 199 ? -1.447 -6.873 -21.380 1.00 90.75 199 LEU A O 1
ATOM 1474 N N . ALA A 1 200 ? -1.430 -8.305 -19.642 1.00 88.50 200 ALA A N 1
ATOM 1475 C CA . ALA A 1 200 ? -0.664 -9.348 -20.318 1.00 88.50 200 ALA A CA 1
ATOM 1476 C C . ALA A 1 200 ? -1.419 -9.929 -21.526 1.00 88.50 200 ALA A C 1
ATOM 1478 O O . ALA A 1 200 ? -0.820 -10.153 -22.574 1.00 88.50 200 ALA A O 1
ATOM 1479 N N . VAL A 1 201 ? -2.736 -10.134 -21.407 1.00 88.69 201 VAL A N 1
ATOM 1480 C CA . VAL A 1 201 ? -3.584 -10.663 -22.490 1.00 88.69 201 VAL A CA 1
ATOM 1481 C C . VAL A 1 201 ? -3.799 -9.637 -23.601 1.00 88.69 201 VAL A C 1
ATOM 1483 O O . VAL A 1 201 ? -3.774 -10.002 -24.774 1.00 88.69 201 VAL A O 1
ATOM 1486 N N . ILE A 1 202 ? -3.985 -8.359 -23.256 1.00 88.88 202 ILE A N 1
ATOM 1487 C CA . ILE A 1 202 ? -4.138 -7.276 -24.243 1.00 88.88 202 ILE A CA 1
ATOM 1488 C C . ILE A 1 202 ? -2.832 -7.052 -25.031 1.00 88.88 202 ILE A C 1
ATOM 1490 O O . ILE A 1 202 ? -2.858 -6.474 -26.115 1.00 88.88 202 ILE A O 1
ATOM 1494 N N . GLY A 1 203 ? -1.698 -7.563 -24.539 1.00 69.88 203 GLY A N 1
ATOM 1495 C CA . GLY A 1 203 ? -0.432 -7.527 -25.262 1.00 69.88 203 GLY A CA 1
ATOM 1496 C C . GLY A 1 203 ? 0.112 -6.111 -25.394 1.00 69.88 203 GLY A C 1
ATOM 1497 O O . GLY A 1 203 ? 0.655 -5.763 -26.444 1.00 69.88 203 GLY A O 1
ATOM 1498 N N . VAL A 1 204 ? -0.052 -5.290 -24.349 1.00 60.81 204 VAL A N 1
ATOM 1499 C CA . VAL A 1 204 ? 0.572 -3.965 -24.288 1.00 60.81 204 VAL A CA 1
ATOM 1500 C C . VAL A 1 204 ? 2.084 -4.171 -24.369 1.00 60.81 204 VAL A C 1
ATOM 1502 O O . VAL A 1 204 ? 2.723 -4.548 -23.391 1.00 60.81 204 VAL A O 1
ATOM 1505 N N . LYS A 1 205 ? 2.645 -3.981 -25.566 1.00 51.44 205 LYS A N 1
ATOM 1506 C CA . LYS A 1 205 ? 4.085 -3.841 -25.759 1.00 51.44 205 LYS A CA 1
ATOM 1507 C C . LYS A 1 205 ? 4.454 -2.484 -25.170 1.00 51.44 205 LYS A C 1
ATOM 1509 O O . LYS A 1 205 ? 4.052 -1.464 -25.730 1.00 51.44 205 LYS A O 1
ATOM 1514 N N . VAL A 1 206 ? 5.102 -2.505 -24.011 1.00 49.38 206 VAL A N 1
ATOM 1515 C CA . VAL A 1 206 ? 5.756 -1.333 -23.417 1.00 49.38 206 VAL A CA 1
ATOM 1516 C C . VAL A 1 206 ? 7.071 -1.078 -24.153 1.00 49.38 206 VAL A C 1
ATOM 1518 O O . VAL A 1 206 ? 7.677 -2.058 -24.648 1.00 49.38 206 VAL A O 1
#